Protein AF-A0A0L0SU89-F1 (afdb_monomer)

Structure (mmCIF, N/CA/C/O backbone):
data_AF-A0A0L0SU89-F1
#
_entry.id   AF-A0A0L0SU89-F1
#
loop_
_atom_site.group_PDB
_atom_site.id
_atom_site.type_symbol
_atom_site.label_atom_id
_atom_site.label_alt_id
_atom_site.label_comp_id
_atom_site.label_asym_id
_atom_site.label_entity_id
_atom_site.label_seq_id
_atom_site.pdbx_PDB_ins_code
_atom_site.Cartn_x
_atom_site.Cartn_y
_atom_site.Cartn_z
_atom_site.occupancy
_atom_site.B_iso_or_equiv
_atom_site.auth_seq_id
_atom_site.auth_comp_id
_atom_site.auth_asym_id
_atom_site.auth_atom_id
_atom_site.pdbx_PDB_model_num
ATOM 1 N N . MET A 1 1 ? -42.663 -11.388 -3.352 1.00 39.62 1 MET A N 1
ATOM 2 C CA . MET A 1 1 ? -41.604 -12.240 -2.774 1.00 39.62 1 MET A CA 1
ATOM 3 C C . MET A 1 1 ? -40.279 -11.611 -3.169 1.00 39.62 1 MET A C 1
ATOM 5 O O . MET A 1 1 ? -39.949 -11.648 -4.346 1.00 39.62 1 MET A O 1
ATOM 9 N N . GLN A 1 2 ? -39.608 -10.910 -2.251 1.00 37.75 2 GLN A N 1
ATOM 10 C CA . GLN A 1 2 ? -38.258 -10.396 -2.503 1.00 37.75 2 GLN A CA 1
ATOM 11 C C . GLN A 1 2 ? -37.303 -11.587 -2.548 1.00 37.75 2 GLN A C 1
ATOM 13 O O . GLN A 1 2 ? -37.318 -12.420 -1.643 1.00 37.75 2 GLN A O 1
ATOM 18 N N . ALA A 1 3 ? -36.521 -11.687 -3.621 1.00 39.84 3 ALA A N 1
ATOM 19 C CA . ALA A 1 3 ? -35.413 -12.618 -3.678 1.00 39.84 3 ALA A CA 1
ATOM 20 C C . ALA A 1 3 ? -34.389 -12.184 -2.622 1.00 39.84 3 ALA A C 1
ATOM 22 O O . ALA A 1 3 ? -33.835 -11.089 -2.698 1.00 39.84 3 ALA A O 1
ATOM 23 N N . LEU A 1 4 ? -34.183 -13.032 -1.617 1.00 43.59 4 LEU A N 1
ATOM 24 C CA . LEU A 1 4 ? -33.020 -12.965 -0.747 1.00 43.59 4 LEU A CA 1
ATOM 25 C C . LEU A 1 4 ? -31.806 -13.246 -1.636 1.00 43.59 4 LEU A C 1
ATOM 27 O O . LEU A 1 4 ? -31.532 -14.398 -1.970 1.00 43.59 4 LEU A O 1
ATOM 31 N N . HIS A 1 5 ? -31.118 -12.194 -2.073 1.00 39.50 5 HIS A N 1
ATOM 32 C CA . HIS A 1 5 ? -29.746 -12.350 -2.530 1.00 39.50 5 HIS A CA 1
ATOM 33 C C . HIS A 1 5 ? -28.949 -12.876 -1.331 1.00 39.50 5 HIS A C 1
ATOM 35 O O . HIS A 1 5 ? -29.036 -12.265 -0.262 1.00 39.50 5 HIS A O 1
ATOM 41 N N . PRO A 1 6 ? -28.230 -14.006 -1.443 1.00 39.66 6 PRO A N 1
ATOM 42 C CA . PRO A 1 6 ? -27.310 -14.395 -0.391 1.00 39.66 6 PRO A CA 1
ATOM 43 C C . PRO A 1 6 ? -26.283 -13.271 -0.275 1.00 39.66 6 PRO A C 1
ATOM 45 O O . PRO A 1 6 ? -25.557 -12.994 -1.227 1.00 39.66 6 PRO A O 1
ATOM 48 N N . SER A 1 7 ? -26.281 -12.572 0.859 1.00 51.31 7 SER A N 1
ATOM 49 C CA . SER A 1 7 ? -25.215 -11.646 1.213 1.00 51.31 7 SER A CA 1
ATOM 50 C C . SER A 1 7 ? -23.925 -12.455 1.153 1.00 51.31 7 SER A C 1
ATOM 52 O O . SER A 1 7 ? -23.760 -13.378 1.953 1.00 51.31 7 SER A O 1
ATOM 54 N N . THR A 1 8 ? -23.051 -12.182 0.185 1.00 51.47 8 THR A N 1
ATOM 55 C CA . THR A 1 8 ? -21.705 -12.757 0.175 1.00 51.47 8 THR A CA 1
ATOM 56 C C . THR A 1 8 ? -21.124 -12.556 1.577 1.00 51.47 8 THR A C 1
ATOM 58 O O . THR A 1 8 ? -21.209 -11.429 2.082 1.00 51.47 8 THR A O 1
ATOM 61 N N . PRO A 1 9 ? -20.628 -13.603 2.263 1.00 54.19 9 PRO A N 1
ATOM 62 C CA . PRO A 1 9 ? -20.018 -13.415 3.569 1.00 54.19 9 PRO A CA 1
ATOM 63 C C . PRO A 1 9 ? -18.867 -12.427 3.392 1.00 54.19 9 PRO A C 1
ATOM 65 O O . PRO A 1 9 ? -17.910 -12.693 2.669 1.00 54.19 9 PRO A O 1
ATOM 68 N N . SER A 1 10 ? -19.017 -11.241 3.975 1.00 75.50 10 SER A N 1
ATOM 69 C CA . SER A 1 10 ? -18.009 -10.197 3.862 1.00 75.50 10 SER A CA 1
ATOM 70 C C . SER A 1 10 ? -16.799 -10.621 4.680 1.00 75.50 10 SER A C 1
ATOM 72 O O . SER A 1 10 ? -16.936 -10.892 5.871 1.00 75.50 10 SER A O 1
ATOM 74 N N . ARG A 1 11 ? -15.631 -10.701 4.037 1.00 92.06 11 ARG A N 1
ATOM 75 C CA . ARG A 1 11 ? -14.371 -11.047 4.701 1.00 92.06 11 ARG A CA 1
ATOM 76 C C . ARG A 1 11 ? -14.033 -10.006 5.782 1.00 92.06 11 ARG A C 1
ATOM 78 O O . ARG A 1 11 ? -14.327 -8.821 5.585 1.00 92.06 11 ARG A O 1
ATOM 85 N N . PRO A 1 12 ? -13.453 -10.425 6.918 1.00 96.69 12 PRO A N 1
ATOM 86 C CA . PRO A 1 12 ? -12.969 -9.503 7.936 1.00 96.69 12 PRO A CA 1
ATOM 87 C C . PRO A 1 12 ? -11.778 -8.681 7.419 1.00 96.69 12 PRO A C 1
ATOM 89 O O . PRO A 1 12 ? -11.075 -9.093 6.495 1.00 96.69 12 PRO A O 1
ATOM 92 N N . LEU A 1 13 ? -11.577 -7.495 8.002 1.00 97.44 13 LEU A N 1
ATOM 93 C CA . LEU A 1 13 ? -10.556 -6.526 7.586 1.00 97.44 13 LEU A CA 1
ATOM 94 C C . LEU A 1 13 ? -9.155 -7.139 7.446 1.00 97.44 13 LEU A C 1
ATOM 96 O O . LEU A 1 13 ? -8.477 -6.901 6.455 1.00 97.44 13 LEU A O 1
ATOM 100 N N . ASP A 1 14 ? -8.728 -7.937 8.416 1.00 97.69 14 ASP A N 1
ATOM 101 C CA . ASP A 1 14 ? -7.401 -8.548 8.434 1.00 97.69 14 ASP A CA 1
ATOM 102 C C . ASP A 1 14 ? -7.182 -9.542 7.292 1.00 97.69 14 ASP A C 1
ATOM 104 O O . ASP A 1 14 ? -6.085 -9.592 6.743 1.00 97.69 14 ASP A O 1
ATOM 108 N N . ASP A 1 15 ? -8.205 -10.293 6.883 1.00 97.56 15 ASP A N 1
ATOM 109 C CA . ASP A 1 15 ? -8.106 -11.159 5.704 1.00 97.56 15 ASP A CA 1
ATOM 110 C C . ASP A 1 15 ? -7.917 -10.339 4.422 1.00 97.56 15 ASP A C 1
ATOM 112 O O . ASP A 1 15 ? -7.127 -10.722 3.557 1.00 97.56 15 ASP A O 1
ATOM 116 N N . LEU A 1 16 ? -8.623 -9.211 4.302 1.00 97.62 16 LEU A N 1
ATOM 117 C CA . LEU A 1 16 ? -8.556 -8.319 3.141 1.00 97.62 16 LEU A CA 1
ATOM 118 C C . LEU A 1 16 ? -7.205 -7.601 3.041 1.00 97.62 16 LEU A C 1
ATOM 120 O O . LEU A 1 16 ? -6.595 -7.613 1.974 1.00 97.62 16 LEU A O 1
ATOM 124 N N . VAL A 1 17 ? -6.708 -7.056 4.152 1.00 98.19 17 VAL A N 1
ATOM 125 C CA . VAL A 1 17 ? -5.375 -6.432 4.249 1.00 98.19 17 VAL A CA 1
ATOM 126 C C . VAL A 1 17 ? -4.289 -7.442 3.857 1.00 98.19 17 VAL A C 1
ATOM 128 O O . VAL A 1 17 ? -3.495 -7.199 2.951 1.00 98.19 17 VAL A O 1
ATOM 131 N N . LYS A 1 18 ? -4.351 -8.663 4.405 1.00 98.25 18 LYS A N 1
ATOM 132 C CA . LYS A 1 18 ? -3.440 -9.765 4.046 1.00 98.25 18 LYS A CA 1
ATOM 133 C C . LYS A 1 18 ? -3.519 -10.168 2.571 1.00 98.25 18 LYS A C 1
ATOM 135 O O . LYS A 1 18 ? -2.532 -10.634 1.999 1.00 98.25 18 LYS A O 1
ATOM 140 N N . LEU A 1 19 ? -4.696 -10.085 1.947 1.00 97.88 19 LEU A N 1
ATOM 141 C CA . LEU A 1 19 ? -4.856 -10.360 0.515 1.00 97.88 19 LEU A CA 1
ATOM 142 C C . LEU A 1 19 ? -4.171 -9.293 -0.338 1.00 97.88 19 LEU A C 1
ATOM 144 O O . LEU A 1 19 ? -3.520 -9.654 -1.318 1.00 97.88 19 LEU A O 1
ATOM 148 N N . ASP A 1 20 ? -4.273 -8.023 0.044 1.00 98.31 20 ASP A N 1
ATOM 149 C CA . ASP A 1 20 ? -3.553 -6.933 -0.616 1.00 98.31 20 ASP A CA 1
ATOM 150 C C . ASP A 1 20 ? -2.038 -7.113 -0.502 1.00 98.31 20 ASP A C 1
ATOM 152 O O . ASP A 1 20 ? -1.355 -7.125 -1.524 1.00 98.31 20 ASP A O 1
ATOM 156 N N . HIS A 1 21 ? -1.515 -7.404 0.691 1.00 98.50 21 HIS A N 1
ATOM 157 C CA . HIS A 1 21 ? -0.082 -7.659 0.884 1.00 98.50 21 HIS A CA 1
ATOM 158 C C . HIS A 1 21 ? 0.438 -8.819 0.028 1.00 98.50 21 HIS A C 1
ATOM 160 O O . HIS A 1 21 ? 1.525 -8.755 -0.559 1.00 98.50 21 HIS A O 1
ATOM 166 N N . ARG A 1 22 ? -0.351 -9.894 -0.103 1.00 98.56 22 ARG A N 1
ATOM 167 C CA . ARG A 1 22 ? -0.029 -10.990 -1.029 1.00 98.56 22 ARG A CA 1
ATOM 168 C C . ARG A 1 22 ? -0.050 -10.533 -2.484 1.00 98.56 22 ARG A C 1
ATOM 170 O O . ARG A 1 22 ? 0.818 -10.954 -3.244 1.00 98.56 22 ARG A O 1
ATOM 177 N N . SER A 1 23 ? -1.010 -9.694 -2.866 1.00 98.50 23 SER A N 1
ATOM 178 C CA . SER A 1 23 ? -1.111 -9.140 -4.217 1.00 98.50 23 SER A CA 1
ATOM 179 C C . SER A 1 23 ? 0.101 -8.280 -4.574 1.00 98.50 23 SER A C 1
ATOM 181 O O . SER A 1 23 ? 0.686 -8.466 -5.640 1.00 98.50 23 SER A O 1
ATOM 183 N N . PHE A 1 24 ? 0.574 -7.432 -3.655 1.00 98.56 24 PHE A N 1
ATOM 184 C CA . PHE A 1 24 ? 1.755 -6.595 -3.890 1.00 98.56 24 PHE A CA 1
ATOM 185 C C . PHE A 1 24 ? 2.992 -7.437 -4.186 1.00 98.56 24 PHE A C 1
ATOM 187 O O . PHE A 1 24 ? 3.708 -7.194 -5.158 1.00 98.56 24 PHE A O 1
ATOM 194 N N . ASN A 1 25 ? 3.213 -8.474 -3.377 1.00 98.62 25 ASN A N 1
ATOM 195 C CA . ASN A 1 25 ? 4.328 -9.398 -3.556 1.00 98.62 25 ASN A CA 1
ATOM 196 C C . ASN A 1 25 ? 4.212 -10.203 -4.861 1.00 98.62 25 ASN A C 1
ATOM 198 O O . ASN A 1 25 ? 5.213 -10.437 -5.540 1.00 98.62 25 ASN A O 1
ATOM 202 N N . GLU A 1 26 ? 2.997 -10.592 -5.248 1.00 98.50 26 GLU A N 1
ATOM 203 C CA . GLU A 1 26 ? 2.720 -11.283 -6.511 1.00 98.50 26 GLU A CA 1
ATOM 204 C C . GLU A 1 26 ? 3.028 -10.397 -7.728 1.00 98.50 26 GLU A C 1
ATOM 206 O O . GLU A 1 26 ? 3.741 -10.817 -8.647 1.00 98.50 26 GLU A O 1
ATOM 211 N N . LEU A 1 27 ? 2.555 -9.150 -7.707 1.00 98.69 27 LEU A N 1
ATOM 212 C CA . LEU A 1 27 ? 2.802 -8.158 -8.748 1.00 98.69 27 LEU A CA 1
ATOM 213 C C . LEU A 1 27 ? 4.288 -7.800 -8.831 1.00 98.69 27 LEU A C 1
ATOM 215 O O . LEU A 1 27 ? 4.846 -7.777 -9.927 1.00 98.69 27 LEU A O 1
ATOM 219 N N . HIS A 1 28 ? 4.967 -7.593 -7.700 1.00 98.62 28 HIS A N 1
ATOM 220 C CA . HIS A 1 28 ? 6.408 -7.320 -7.686 1.00 98.62 28 HIS A CA 1
ATOM 221 C C . HIS A 1 28 ? 7.215 -8.495 -8.248 1.00 98.62 28 HIS A C 1
ATOM 223 O O . HIS A 1 28 ? 8.065 -8.297 -9.117 1.00 98.62 28 HIS A O 1
ATOM 229 N N . ALA A 1 29 ? 6.897 -9.735 -7.867 1.00 98.62 29 ALA A N 1
ATOM 230 C CA . ALA A 1 29 ? 7.545 -10.915 -8.437 1.00 98.62 29 ALA A CA 1
ATOM 231 C C . ALA A 1 29 ? 7.345 -11.003 -9.962 1.00 98.62 29 ALA A C 1
ATOM 233 O O . ALA A 1 29 ? 8.296 -11.261 -10.707 1.00 98.62 29 ALA A O 1
ATOM 234 N N . ARG A 1 30 ? 6.130 -10.724 -10.454 1.00 98.50 30 ARG A N 1
ATOM 235 C CA . ARG A 1 30 ? 5.838 -10.657 -11.896 1.00 98.50 30 ARG A CA 1
ATOM 236 C C . ARG A 1 30 ? 6.592 -9.543 -12.600 1.00 98.50 30 ARG A C 1
ATOM 238 O O . ARG A 1 30 ? 7.058 -9.756 -13.720 1.00 98.50 30 ARG A O 1
ATOM 245 N N . TYR A 1 31 ? 6.727 -8.382 -11.967 1.00 98.50 31 TYR A N 1
ATOM 246 C CA . TYR A 1 31 ? 7.500 -7.266 -12.497 1.00 98.50 31 TYR A CA 1
ATOM 247 C C . TYR A 1 31 ? 8.954 -7.685 -12.747 1.00 98.50 31 TYR A C 1
ATOM 249 O O . TYR A 1 31 ? 9.467 -7.502 -13.853 1.00 98.50 31 TYR A O 1
ATOM 257 N N . LYS A 1 32 ? 9.593 -8.334 -11.761 1.00 98.12 32 LYS A N 1
ATOM 258 C CA . LYS A 1 32 ? 10.973 -8.841 -11.878 1.00 98.12 32 LYS A CA 1
ATOM 259 C C . LYS A 1 32 ? 11.093 -9.963 -12.913 1.00 98.12 32 LYS A C 1
ATOM 261 O O . LYS A 1 32 ? 12.093 -10.038 -13.619 1.00 98.12 32 LYS A O 1
ATOM 266 N N . ALA A 1 33 ? 10.076 -10.813 -13.039 1.00 98.19 33 ALA A N 1
ATOM 267 C CA . ALA A 1 33 ? 10.048 -11.883 -14.037 1.00 98.19 33 ALA A CA 1
ATOM 268 C C . ALA A 1 33 ? 9.827 -11.384 -15.478 1.00 98.19 33 ALA A C 1
ATOM 270 O O . ALA A 1 33 ? 10.081 -12.129 -16.421 1.00 98.19 33 ALA A O 1
ATOM 271 N N . SER A 1 34 ? 9.367 -10.142 -15.654 1.00 97.81 34 SER A N 1
ATOM 272 C CA . SER A 1 34 ? 9.049 -9.558 -16.964 1.00 97.81 34 SER A CA 1
ATOM 273 C C . SER A 1 34 ? 10.178 -8.686 -17.531 1.00 97.81 34 SER A C 1
ATOM 275 O O . SER A 1 34 ? 9.960 -7.972 -18.505 1.00 97.81 34 SER A O 1
ATOM 277 N N . VAL A 1 35 ? 11.382 -8.716 -16.944 1.00 94.56 35 VAL A N 1
ATOM 278 C CA . VAL A 1 35 ? 12.544 -7.953 -17.440 1.00 94.56 35 VAL A CA 1
ATOM 279 C C . VAL A 1 35 ? 12.793 -8.256 -18.920 1.00 94.56 35 VAL A C 1
ATOM 281 O O . VAL A 1 35 ? 12.934 -9.410 -19.322 1.00 94.56 35 VAL A O 1
ATOM 284 N N . GLY A 1 36 ? 12.858 -7.198 -19.731 1.00 92.94 36 GLY A N 1
ATOM 285 C CA . GLY A 1 36 ? 12.976 -7.286 -21.190 1.00 92.94 36 GLY A CA 1
ATOM 286 C C . GLY A 1 36 ? 11.643 -7.179 -21.941 1.00 92.94 36 GLY A C 1
ATOM 287 O O . GLY A 1 36 ? 11.657 -6.921 -23.143 1.00 92.94 36 GLY A O 1
ATOM 288 N N . ASP A 1 37 ? 10.504 -7.287 -21.250 1.00 97.06 37 ASP A N 1
ATOM 289 C CA . ASP A 1 37 ? 9.176 -6.935 -21.761 1.00 97.06 37 ASP A CA 1
ATOM 290 C C . ASP A 1 37 ? 8.698 -5.624 -21.118 1.00 97.06 37 ASP A C 1
ATOM 292 O O . ASP A 1 37 ? 8.018 -5.594 -20.089 1.00 97.06 37 ASP A O 1
ATOM 296 N N . GLN A 1 38 ? 9.059 -4.510 -21.759 1.00 95.69 38 GLN A N 1
ATOM 297 C CA . GLN A 1 38 ? 8.757 -3.164 -21.272 1.00 95.69 38 GLN A CA 1
ATOM 298 C C . GLN A 1 38 ? 7.254 -2.922 -21.081 1.00 95.69 38 GLN A C 1
ATOM 300 O O . GLN A 1 38 ? 6.847 -2.209 -20.160 1.00 95.69 38 GLN A O 1
ATOM 305 N N . ARG A 1 39 ? 6.420 -3.486 -21.962 1.00 96.75 39 ARG A N 1
ATOM 306 C CA . ARG A 1 39 ? 4.968 -3.296 -21.916 1.00 96.75 39 ARG A CA 1
ATOM 307 C C . ARG A 1 39 ? 4.390 -4.022 -20.707 1.00 96.75 39 ARG A C 1
ATOM 309 O O . ARG A 1 39 ? 3.662 -3.405 -19.932 1.00 96.75 39 ARG A O 1
ATOM 316 N N . ALA A 1 40 ? 4.768 -5.286 -20.507 1.00 97.75 40 ALA A N 1
ATOM 317 C CA . ALA A 1 40 ? 4.345 -6.059 -19.344 1.00 97.75 40 ALA A CA 1
ATOM 318 C C . ALA A 1 40 ? 4.827 -5.425 -18.031 1.00 97.75 40 ALA A C 1
ATOM 320 O O . ALA A 1 40 ? 4.016 -5.232 -17.126 1.00 97.75 40 ALA A O 1
ATOM 321 N N . GLN A 1 41 ? 6.104 -5.028 -17.939 1.00 97.31 41 GLN A N 1
ATOM 322 C CA . GLN A 1 41 ? 6.636 -4.351 -16.748 1.00 97.31 41 GLN A CA 1
ATOM 323 C C . GLN A 1 41 ? 5.871 -3.067 -16.429 1.00 97.31 41 GLN A C 1
ATOM 325 O O . GLN A 1 41 ? 5.536 -2.829 -15.272 1.00 97.31 41 GLN A O 1
ATOM 330 N N . THR A 1 42 ? 5.540 -2.271 -17.447 1.00 97.69 42 THR A N 1
ATOM 331 C CA . THR A 1 42 ? 4.774 -1.029 -17.278 1.00 97.69 42 THR A CA 1
ATOM 332 C C . THR A 1 42 ? 3.359 -1.304 -16.777 1.00 97.69 42 THR A C 1
ATOM 334 O O . THR A 1 42 ? 2.919 -0.666 -15.824 1.00 97.69 42 THR A O 1
ATOM 337 N N . ALA A 1 43 ? 2.662 -2.283 -17.357 1.00 98.25 43 ALA A N 1
ATOM 338 C CA . ALA A 1 43 ? 1.313 -2.639 -16.928 1.00 98.25 43 ALA A CA 1
ATOM 339 C C . ALA A 1 43 ? 1.275 -3.173 -15.485 1.00 98.25 43 ALA A C 1
ATOM 341 O O . ALA A 1 43 ? 0.380 -2.823 -14.716 1.00 98.25 43 ALA A O 1
ATOM 342 N N . ILE A 1 44 ? 2.260 -3.992 -15.101 1.00 98.62 44 ILE A N 1
ATOM 343 C CA . ILE A 1 44 ? 2.382 -4.533 -13.740 1.00 98.62 44 ILE A CA 1
ATOM 344 C C . ILE A 1 44 ? 2.723 -3.427 -12.742 1.00 98.62 44 ILE A C 1
ATOM 346 O O . ILE A 1 44 ? 2.133 -3.371 -11.669 1.00 98.62 44 ILE A O 1
ATOM 350 N N . ALA A 1 45 ? 3.644 -2.533 -13.098 1.00 98.12 45 ALA A N 1
ATOM 351 C CA . ALA A 1 45 ? 4.018 -1.409 -12.254 1.00 98.12 45 ALA A CA 1
ATOM 352 C C . ALA A 1 45 ? 2.843 -0.450 -12.008 1.00 98.12 45 ALA A C 1
ATOM 354 O O . ALA A 1 45 ? 2.623 -0.040 -10.872 1.00 98.12 45 ALA A O 1
ATOM 355 N N . ASN A 1 46 ? 2.062 -0.136 -13.048 1.00 97.62 46 ASN A N 1
ATOM 356 C CA . ASN A 1 46 ? 0.843 0.663 -12.915 1.00 97.62 46 ASN A CA 1
ATOM 357 C C . ASN A 1 46 ? -0.168 0.005 -11.968 1.00 97.62 46 ASN A C 1
ATOM 359 O O . ASN A 1 46 ? -0.745 0.691 -11.129 1.00 97.62 46 ASN A O 1
ATOM 363 N N . GLU A 1 47 ? -0.362 -1.313 -12.088 1.00 98.06 47 GLU A N 1
ATOM 364 C CA . GLU A 1 47 ? -1.252 -2.055 -11.193 1.00 98.06 47 GLU A CA 1
ATOM 365 C C . GLU A 1 47 ? -0.765 -1.998 -9.749 1.00 98.06 47 GLU A C 1
ATOM 367 O O . GLU A 1 47 ? -1.523 -1.622 -8.865 1.00 98.06 47 GLU A O 1
ATOM 372 N N . LEU A 1 48 ? 0.514 -2.292 -9.518 1.00 98.31 48 LEU A N 1
ATOM 373 C CA . LEU A 1 48 ? 1.105 -2.290 -8.185 1.00 98.31 48 LEU A CA 1
ATOM 374 C C . LEU A 1 48 ? 0.982 -0.920 -7.504 1.00 98.31 48 LEU A C 1
ATOM 376 O O . LEU A 1 48 ? 0.548 -0.850 -6.358 1.00 98.31 48 LEU A O 1
ATOM 380 N N . ILE A 1 49 ? 1.297 0.170 -8.215 1.00 97.25 49 ILE A N 1
ATOM 381 C CA . ILE A 1 49 ? 1.143 1.541 -7.697 1.00 97.25 49 ILE A CA 1
ATOM 382 C C . ILE A 1 49 ? -0.314 1.811 -7.312 1.00 97.25 49 ILE A C 1
ATOM 384 O O . ILE A 1 49 ? -0.568 2.345 -6.231 1.00 97.25 49 ILE A O 1
ATOM 388 N N . ARG A 1 50 ? -1.264 1.426 -8.174 1.00 96.06 50 ARG A N 1
ATOM 389 C CA . ARG A 1 50 ? -2.693 1.606 -7.918 1.00 96.06 50 ARG A CA 1
ATOM 390 C C . ARG A 1 50 ? -3.147 0.835 -6.690 1.00 96.06 50 ARG A C 1
ATOM 392 O O . ARG A 1 50 ? -3.827 1.408 -5.842 1.00 96.06 50 ARG A O 1
ATOM 399 N N . GLU A 1 51 ? -2.783 -0.440 -6.589 1.00 97.50 51 GLU A N 1
ATOM 400 C CA . GLU A 1 51 ? -3.209 -1.261 -5.462 1.00 97.50 51 GLU A CA 1
ATOM 401 C C . GLU A 1 51 ? -2.642 -0.738 -4.139 1.00 97.50 51 GLU A C 1
ATOM 403 O O . GLU A 1 51 ? -3.398 -0.639 -3.175 1.00 97.50 51 GLU A O 1
ATOM 408 N N . ILE A 1 52 ? -1.366 -0.329 -4.103 1.00 97.69 52 ILE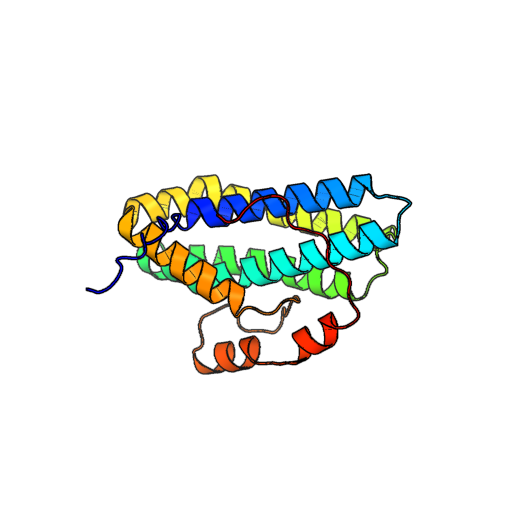 A N 1
ATOM 409 C CA . ILE A 1 52 ? -0.761 0.257 -2.898 1.00 97.69 52 ILE A CA 1
ATOM 410 C C . ILE A 1 52 ? -1.454 1.575 -2.535 1.00 97.69 52 ILE A C 1
ATOM 412 O O . ILE A 1 52 ? -1.827 1.769 -1.382 1.00 97.69 52 ILE A O 1
ATOM 416 N N . ALA A 1 53 ? -1.680 2.471 -3.502 1.00 94.88 53 ALA A N 1
ATOM 417 C CA . ALA A 1 53 ? -2.331 3.757 -3.243 1.00 94.88 53 ALA A CA 1
ATOM 418 C C . ALA A 1 53 ? -3.742 3.582 -2.653 1.00 94.88 53 ALA A C 1
ATOM 420 O O . ALA A 1 53 ? -4.091 4.227 -1.660 1.00 94.88 53 ALA A O 1
ATOM 421 N N . GLN A 1 54 ? -4.538 2.678 -3.230 1.00 94.56 54 GLN A N 1
ATOM 422 C CA . GLN A 1 54 ? -5.895 2.409 -2.761 1.00 94.56 54 GLN A CA 1
ATOM 423 C C . GLN A 1 54 ? -5.909 1.728 -1.395 1.00 94.56 54 GLN A C 1
ATOM 425 O O . GLN A 1 54 ? -6.718 2.094 -0.543 1.00 94.56 54 GLN A O 1
ATOM 430 N N . HIS A 1 55 ? -5.021 0.758 -1.186 1.00 97.12 55 HIS A N 1
ATOM 431 C CA . HIS A 1 55 ? -4.852 0.069 0.086 1.00 97.12 55 HIS A CA 1
ATOM 432 C C . HIS A 1 55 ? -4.473 1.040 1.205 1.00 97.12 55 HIS A C 1
ATOM 434 O O . HIS A 1 55 ? -5.213 1.142 2.182 1.00 97.12 55 HIS A O 1
ATOM 440 N N . SER A 1 56 ? -3.419 1.842 1.015 1.00 95.44 56 SER A N 1
ATOM 441 C CA . SER A 1 56 ? -2.953 2.776 2.040 1.00 95.44 56 SER A CA 1
ATOM 442 C C . SER A 1 56 ? -4.024 3.794 2.436 1.00 95.44 56 SER A C 1
ATOM 444 O O . SER A 1 56 ? -4.212 4.075 3.619 1.00 95.44 56 SER A O 1
ATOM 446 N N . ALA A 1 57 ? -4.777 4.317 1.462 1.00 92.62 57 ALA A N 1
ATOM 447 C CA . ALA A 1 57 ? -5.912 5.197 1.738 1.00 92.62 57 ALA A CA 1
ATOM 448 C C . ALA A 1 57 ? -7.051 4.463 2.471 1.00 92.62 57 ALA A C 1
ATOM 450 O O . ALA A 1 57 ? -7.668 5.015 3.383 1.00 92.62 57 ALA A O 1
ATOM 451 N N . GLY A 1 58 ? -7.327 3.214 2.089 1.00 94.38 58 GLY A N 1
ATOM 452 C CA . GLY A 1 58 ? -8.316 2.367 2.746 1.00 94.38 58 GLY A CA 1
ATOM 453 C C . GLY A 1 58 ? -8.012 2.172 4.230 1.00 94.38 58 GLY A C 1
ATOM 454 O O . GLY A 1 58 ? -8.905 2.349 5.062 1.00 94.38 58 GLY A O 1
ATOM 455 N N . GLU A 1 59 ? -6.767 1.858 4.577 1.00 97.25 59 GLU A N 1
ATOM 456 C CA . GLU A 1 59 ? -6.346 1.645 5.965 1.00 97.25 59 GLU A CA 1
ATOM 457 C C . GLU A 1 59 ? -6.397 2.932 6.784 1.00 97.25 59 GLU A C 1
ATOM 459 O O . GLU A 1 59 ? -6.984 2.953 7.865 1.00 97.25 59 GLU A O 1
ATOM 464 N N . GLU A 1 60 ? -5.892 4.041 6.243 1.00 95.00 60 GLU A N 1
ATOM 465 C CA . GLU A 1 60 ? -5.913 5.346 6.913 1.00 95.00 60 GLU A CA 1
ATOM 466 C C . GLU A 1 60 ? -7.326 5.815 7.263 1.00 95.00 60 GLU A C 1
ATOM 468 O O . GLU A 1 60 ? -7.564 6.364 8.346 1.00 95.00 60 GLU A O 1
ATOM 473 N N . MET A 1 61 ? -8.273 5.573 6.354 1.00 92.12 61 MET A N 1
ATOM 474 C CA . MET A 1 61 ? -9.674 5.943 6.524 1.00 92.12 61 MET A CA 1
ATOM 475 C C . MET A 1 61 ? -10.448 5.006 7.452 1.00 92.12 61 MET A C 1
ATOM 477 O O . MET A 1 61 ? -11.491 5.411 7.967 1.00 92.12 61 MET A O 1
ATOM 481 N N . THR A 1 62 ? -9.989 3.765 7.634 1.00 95.00 62 THR A N 1
ATOM 482 C CA . THR A 1 62 ? -10.754 2.721 8.331 1.00 95.00 62 THR A CA 1
ATOM 483 C C . THR A 1 62 ? -9.930 2.053 9.424 1.00 95.00 62 THR A C 1
ATOM 485 O O . THR A 1 62 ? -10.119 2.365 10.598 1.00 95.00 62 THR A O 1
ATOM 488 N N . PHE A 1 63 ? -8.989 1.184 9.061 1.00 97.56 63 PHE A N 1
ATOM 489 C CA . PHE A 1 63 ? -8.147 0.431 9.983 1.00 97.56 63 PHE A CA 1
ATOM 490 C C . PHE A 1 63 ? -7.469 1.327 11.031 1.00 97.56 63 PHE A C 1
ATOM 492 O O . PHE A 1 63 ? -7.673 1.134 12.228 1.00 97.56 63 PHE A O 1
ATOM 499 N N . TYR A 1 64 ? -6.741 2.364 10.620 1.00 97.44 64 TYR A N 1
ATOM 500 C CA . TYR A 1 64 ? -6.006 3.224 11.555 1.00 97.44 64 TYR A CA 1
ATOM 501 C C . TYR A 1 64 ? -6.922 4.124 12.377 1.00 97.44 64 TYR A C 1
ATOM 503 O O . TYR A 1 64 ? -6.570 4.515 13.490 1.00 97.44 64 TYR A O 1
ATOM 511 N N . ALA A 1 65 ? -8.112 4.446 11.865 1.00 95.75 65 ALA A N 1
ATOM 512 C CA . ALA A 1 65 ? -9.138 5.103 12.666 1.00 95.75 65 ALA A CA 1
ATOM 513 C C . ALA A 1 65 ? -9.624 4.176 13.796 1.00 95.75 65 ALA A C 1
ATOM 515 O O . ALA A 1 65 ? -9.727 4.620 14.938 1.00 95.75 65 ALA A O 1
ATOM 516 N N . ALA A 1 66 ? -9.823 2.884 13.513 1.00 97.31 66 ALA A N 1
ATOM 517 C CA . ALA A 1 66 ? -10.192 1.890 14.520 1.00 97.31 66 ALA A CA 1
ATOM 518 C C . ALA A 1 66 ? -9.062 1.625 15.532 1.00 97.31 66 ALA A C 1
ATOM 520 O O . ALA A 1 66 ? -9.327 1.549 16.730 1.00 97.31 66 ALA A O 1
ATOM 521 N N . VAL A 1 67 ? -7.801 1.559 15.088 1.00 98.25 67 VAL A N 1
ATOM 522 C CA . VAL A 1 67 ? -6.629 1.463 15.985 1.00 98.25 67 VAL A CA 1
ATOM 523 C C . VAL A 1 67 ? -6.549 2.679 16.908 1.00 98.25 67 VAL A C 1
ATOM 525 O O . VAL A 1 67 ? -6.300 2.536 18.102 1.00 98.25 67 VAL A O 1
ATOM 528 N N . GLN A 1 68 ? -6.800 3.880 16.386 1.00 97.06 68 GLN A N 1
ATOM 529 C CA . GLN A 1 68 ? -6.820 5.100 17.191 1.00 97.06 68 GLN A CA 1
ATOM 530 C C . GLN A 1 68 ? -7.939 5.092 18.245 1.00 97.06 68 GLN A C 1
ATOM 532 O O . GLN A 1 68 ? -7.736 5.605 19.344 1.00 97.06 68 GLN A O 1
ATOM 537 N N . GLU A 1 69 ? -9.108 4.542 17.910 1.00 96.75 69 GLU A N 1
ATOM 538 C CA . GLU A 1 69 ? -10.267 4.470 18.806 1.00 96.75 69 GLU A CA 1
ATOM 539 C C . GLU A 1 69 ? -10.114 3.402 19.896 1.00 96.75 69 GLU A C 1
ATOM 541 O O . GLU A 1 69 ? -10.446 3.656 21.055 1.00 96.75 69 GLU A O 1
ATOM 546 N N . HIS A 1 70 ? -9.626 2.216 19.532 1.00 96.94 70 HIS A N 1
ATOM 547 C CA . HIS A 1 70 ? -9.647 1.047 20.410 1.00 96.94 70 HIS A CA 1
ATOM 548 C C . HIS A 1 70 ? -8.295 0.755 21.077 1.00 96.94 70 HIS A C 1
ATOM 550 O O . HIS A 1 70 ? -8.273 0.284 22.214 1.00 96.94 70 HIS A O 1
ATOM 556 N N . GLU A 1 71 ? -7.175 1.111 20.440 1.00 94.75 71 GLU A N 1
ATOM 557 C CA . GLU A 1 71 ? -5.832 0.870 20.976 1.00 94.75 71 GLU A CA 1
ATOM 558 C C . GLU A 1 71 ? -5.138 2.148 21.448 1.00 94.75 71 GLU A C 1
ATOM 560 O O . GLU A 1 71 ? -5.033 2.396 22.651 1.00 94.75 71 GLU A O 1
ATOM 565 N N . SER A 1 72 ? -4.612 2.955 20.521 1.00 96.88 72 SER A N 1
ATOM 566 C CA . SER A 1 72 ? -3.959 4.221 20.856 1.00 96.88 72 SER A CA 1
ATOM 567 C C . SER A 1 72 ? -3.746 5.127 19.644 1.00 96.88 72 SER A C 1
ATOM 569 O O . SER A 1 72 ? -3.420 4.680 18.543 1.00 96.88 72 SER A O 1
ATOM 571 N N . THR A 1 73 ? -3.809 6.440 19.878 1.00 96.94 73 THR A N 1
ATOM 572 C CA . THR A 1 73 ? -3.425 7.455 18.885 1.00 96.94 73 THR A CA 1
ATOM 573 C C . THR A 1 73 ? -1.962 7.340 18.466 1.00 96.94 73 THR A C 1
ATOM 575 O O . THR A 1 73 ? -1.650 7.554 17.302 1.00 96.94 73 THR A O 1
ATOM 578 N N . GLN A 1 74 ? -1.065 6.989 19.393 1.00 98.00 74 GLN A N 1
ATOM 579 C CA . GLN A 1 74 ? 0.364 6.894 19.097 1.00 98.00 74 GLN A CA 1
ATOM 580 C C . GLN A 1 74 ? 0.664 5.779 18.089 1.00 98.00 74 GLN A C 1
ATOM 582 O O . GLN A 1 74 ? 1.448 5.999 17.171 1.00 98.00 74 GLN A O 1
ATOM 587 N N . LEU A 1 75 ? 0.029 4.611 18.238 1.00 97.56 75 LEU A N 1
ATOM 588 C CA . LEU A 1 75 ? 0.180 3.511 17.286 1.00 97.56 75 LEU A CA 1
ATOM 589 C C . LEU A 1 75 ? -0.406 3.879 15.919 1.00 97.56 75 LEU A C 1
ATOM 591 O O . LEU A 1 75 ? 0.247 3.683 14.901 1.00 97.56 75 LEU A O 1
ATOM 595 N N . ALA A 1 76 ? -1.594 4.485 15.886 1.00 97.38 76 ALA A N 1
ATOM 596 C CA . ALA A 1 76 ? -2.191 4.931 14.629 1.00 97.38 76 ALA A CA 1
ATOM 597 C C . ALA A 1 76 ? -1.329 5.982 13.901 1.00 97.38 76 ALA A C 1
ATOM 599 O O . ALA A 1 76 ? -1.211 5.943 12.680 1.00 97.38 76 ALA A O 1
ATOM 600 N N . ASP A 1 77 ? -0.710 6.916 14.629 1.00 96.81 77 ASP A N 1
ATOM 601 C CA . ASP A 1 77 ? 0.195 7.913 14.044 1.00 96.81 77 ASP A CA 1
ATOM 602 C C . ASP A 1 77 ? 1.523 7.295 13.566 1.00 96.81 77 ASP A C 1
ATOM 604 O O . ASP A 1 77 ? 2.063 7.737 12.553 1.00 96.81 77 ASP A O 1
ATOM 608 N N . HIS A 1 78 ? 2.024 6.250 14.236 1.00 96.81 78 HIS A N 1
ATOM 609 C CA . HIS A 1 78 ? 3.173 5.462 13.767 1.00 96.81 78 HIS A CA 1
ATOM 610 C C . HIS A 1 78 ? 2.885 4.786 12.419 1.00 96.81 78 HIS A C 1
ATOM 612 O O . HIS A 1 78 ? 3.645 4.976 11.470 1.00 96.81 78 HIS A O 1
ATOM 618 N N . LEU A 1 79 ? 1.748 4.093 12.300 1.00 96.88 79 LEU A N 1
ATOM 619 C CA . LEU A 1 79 ? 1.343 3.409 11.064 1.00 96.88 79 LEU A CA 1
ATOM 620 C C . LEU A 1 79 ? 1.157 4.392 9.891 1.00 96.88 79 LEU A C 1
ATOM 622 O O . LEU A 1 79 ? 1.634 4.152 8.783 1.00 96.88 79 LEU A O 1
ATOM 626 N N . ARG A 1 80 ? 0.558 5.565 10.144 1.00 95.88 80 ARG A N 1
ATOM 627 C CA . ARG A 1 80 ? 0.467 6.651 9.146 1.00 95.88 80 ARG A CA 1
ATOM 628 C C . ARG A 1 80 ? 1.836 7.180 8.717 1.00 95.88 80 ARG A C 1
ATOM 630 O O . ARG A 1 80 ? 2.046 7.469 7.541 1.00 95.88 80 ARG A O 1
ATOM 637 N N . GLY A 1 81 ? 2.776 7.290 9.655 1.00 95.00 81 GLY A N 1
ATOM 638 C CA . GLY A 1 81 ? 4.150 7.697 9.363 1.00 95.00 81 GLY A CA 1
ATOM 639 C C . GLY A 1 81 ? 4.854 6.744 8.393 1.00 95.00 81 GLY A C 1
ATOM 640 O O . GLY A 1 81 ? 5.510 7.206 7.458 1.00 95.00 81 GLY A O 1
ATOM 641 N N . ALA A 1 82 ? 4.668 5.432 8.563 1.00 93.31 82 ALA A N 1
ATOM 642 C CA . ALA A 1 82 ? 5.193 4.425 7.639 1.00 93.31 82 ALA A CA 1
ATOM 643 C C . ALA A 1 82 ? 4.588 4.570 6.227 1.00 93.31 82 ALA A C 1
ATOM 645 O O . ALA A 1 82 ? 5.321 4.605 5.233 1.00 93.31 82 ALA A O 1
ATOM 646 N N . HIS A 1 83 ? 3.269 4.778 6.127 1.00 94.62 83 HIS A N 1
ATOM 647 C CA . HIS A 1 83 ? 2.602 5.067 4.851 1.0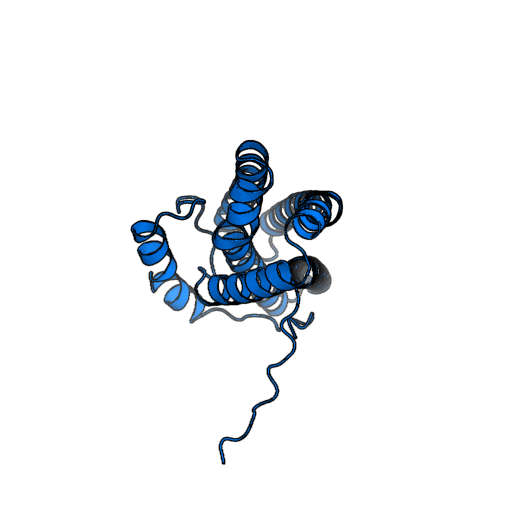0 94.62 83 HIS A CA 1
ATOM 648 C C . HIS A 1 83 ? 3.126 6.319 4.155 1.00 94.62 83 HIS A C 1
ATOM 650 O O . HIS A 1 83 ? 3.284 6.319 2.932 1.00 94.62 83 HIS A O 1
ATOM 656 N N . GLN A 1 84 ? 3.403 7.387 4.903 1.00 94.25 84 GLN A N 1
ATOM 657 C CA . GLN A 1 84 ? 3.899 8.632 4.324 1.00 94.25 84 GLN A CA 1
ATOM 658 C C . GLN A 1 84 ? 5.211 8.415 3.556 1.00 94.25 84 GLN A C 1
ATOM 660 O O . GLN A 1 84 ? 5.336 8.876 2.419 1.00 94.25 84 GLN A O 1
ATOM 665 N N . GLY A 1 85 ? 6.149 7.647 4.122 1.00 93.38 85 GLY A N 1
ATOM 666 C CA . GLY A 1 85 ? 7.403 7.302 3.446 1.00 93.38 85 GLY A CA 1
ATOM 667 C C . GLY A 1 85 ? 7.177 6.531 2.141 1.00 93.38 85 GLY A C 1
ATOM 668 O O . GLY A 1 85 ? 7.755 6.866 1.104 1.00 93.38 85 GLY A O 1
ATOM 669 N N . VAL A 1 86 ? 6.272 5.546 2.152 1.00 95.00 86 VAL A N 1
ATOM 670 C CA . VAL A 1 86 ? 5.901 4.782 0.949 1.00 95.00 86 VAL A CA 1
ATOM 671 C C . VAL A 1 86 ? 5.269 5.683 -0.116 1.00 95.00 86 VAL A C 1
ATOM 673 O O . VAL A 1 86 ? 5.658 5.616 -1.285 1.00 95.00 86 VAL A O 1
ATOM 676 N N . LYS A 1 87 ? 4.340 6.570 0.261 1.00 93.88 87 LYS A N 1
ATOM 677 C CA . LYS A 1 87 ? 3.686 7.512 -0.664 1.00 93.88 87 LYS A CA 1
ATOM 678 C C . LYS A 1 87 ? 4.689 8.445 -1.341 1.00 93.88 87 LYS A C 1
ATOM 680 O O . LYS A 1 87 ? 4.571 8.692 -2.540 1.00 93.88 87 LYS A O 1
ATOM 685 N N . GLU A 1 88 ? 5.678 8.952 -0.609 1.00 95.38 88 GLU A N 1
ATOM 686 C CA . GLU A 1 88 ? 6.725 9.826 -1.155 1.00 95.38 88 GLU A CA 1
ATOM 687 C C . GLU A 1 88 ? 7.627 9.097 -2.160 1.00 95.38 88 GLU A C 1
ATOM 689 O O . GLU A 1 88 ? 7.935 9.629 -3.236 1.00 95.38 88 GLU A O 1
ATOM 694 N N . MET A 1 89 ? 8.005 7.854 -1.851 1.00 96.25 89 MET A N 1
ATOM 695 C CA . MET A 1 89 ? 8.768 7.014 -2.773 1.00 96.25 89 MET A CA 1
ATOM 696 C C . MET A 1 89 ? 7.961 6.677 -4.028 1.00 96.25 89 MET A C 1
ATOM 698 O O . MET A 1 89 ? 8.478 6.836 -5.132 1.00 96.25 89 MET A O 1
ATOM 702 N N . LEU A 1 90 ? 6.690 6.287 -3.888 1.00 95.25 90 LEU A N 1
ATOM 703 C CA . LEU A 1 90 ? 5.804 6.015 -5.022 1.00 95.25 90 LEU A CA 1
ATOM 704 C C . LEU A 1 90 ? 5.596 7.258 -5.892 1.00 95.25 90 LEU A C 1
ATOM 706 O O . LEU A 1 90 ? 5.669 7.167 -7.115 1.00 95.25 90 LEU A O 1
ATOM 710 N N . TYR A 1 91 ? 5.395 8.429 -5.285 1.00 93.69 91 TYR A N 1
ATOM 711 C CA . TYR A 1 91 ? 5.273 9.691 -6.016 1.00 93.69 91 TYR A CA 1
ATOM 712 C C . TYR A 1 91 ? 6.540 9.999 -6.824 1.00 93.69 91 TYR A C 1
ATOM 714 O O . TYR A 1 91 ? 6.474 10.414 -7.981 1.00 93.69 91 TYR A O 1
ATOM 722 N N . THR A 1 92 ? 7.712 9.734 -6.243 1.00 94.44 92 THR A N 1
ATOM 723 C CA . THR A 1 92 ? 8.987 9.851 -6.959 1.00 94.44 92 THR A CA 1
ATOM 724 C C . THR A 1 92 ? 9.077 8.830 -8.094 1.00 94.44 92 THR A C 1
ATOM 726 O O . THR A 1 92 ? 9.482 9.192 -9.203 1.00 94.44 92 THR A O 1
ATOM 729 N N . LEU A 1 93 ? 8.671 7.584 -7.843 1.00 94.00 93 LEU A N 1
ATOM 730 C CA . LEU A 1 93 ? 8.688 6.470 -8.791 1.00 94.00 93 LEU A CA 1
ATOM 731 C C . LEU A 1 93 ? 7.847 6.766 -10.040 1.00 94.00 93 LEU A C 1
ATOM 733 O O . LEU A 1 93 ? 8.288 6.478 -11.149 1.00 94.00 93 LEU A O 1
ATOM 737 N N . GLU A 1 94 ? 6.696 7.430 -9.892 1.00 90.56 94 GLU A N 1
ATOM 738 C CA . GLU A 1 94 ? 5.822 7.805 -11.014 1.00 90.56 94 GLU A CA 1
ATOM 739 C C . GLU A 1 94 ? 6.482 8.717 -12.058 1.00 90.56 94 GLU A C 1
ATOM 741 O O . GLU A 1 94 ? 6.053 8.754 -13.212 1.00 90.56 94 GLU A O 1
ATOM 746 N N . SER A 1 95 ? 7.518 9.462 -11.665 1.00 90.06 95 SER A N 1
ATOM 747 C CA . SER A 1 95 ? 8.281 10.333 -12.567 1.00 90.06 95 SER A CA 1
ATOM 748 C C . SER A 1 95 ? 9.429 9.618 -13.290 1.00 90.06 95 SER A C 1
ATOM 750 O O . SER A 1 95 ? 10.122 10.228 -14.107 1.00 90.06 95 SER A O 1
ATOM 752 N N . ARG A 1 96 ? 9.664 8.336 -12.983 1.00 94.19 96 ARG A N 1
ATOM 753 C CA . ARG A 1 96 ? 10.789 7.548 -13.493 1.00 94.19 96 ARG A CA 1
ATOM 754 C C . ARG A 1 96 ? 10.353 6.623 -14.619 1.00 94.19 96 ARG A C 1
ATOM 756 O O . ARG A 1 96 ? 9.207 6.192 -14.709 1.00 94.19 96 ARG A O 1
ATOM 763 N N . GLN A 1 97 ? 11.301 6.293 -15.490 1.00 94.12 97 GLN A N 1
ATOM 764 C CA . GLN A 1 97 ? 11.063 5.337 -16.562 1.00 94.12 97 GLN A CA 1
ATOM 765 C C . GLN A 1 97 ? 11.034 3.917 -15.991 1.00 94.12 97 GLN A C 1
ATOM 767 O O . GLN A 1 97 ? 12.043 3.445 -15.464 1.00 94.12 97 GLN A O 1
ATOM 772 N N . VAL A 1 98 ? 9.901 3.231 -16.140 1.00 95.88 98 VAL A N 1
ATOM 773 C CA . VAL A 1 98 ? 9.759 1.811 -15.785 1.00 95.88 98 VAL A CA 1
ATOM 774 C C . VAL A 1 98 ? 10.863 0.979 -16.449 1.00 95.88 98 VAL A C 1
ATOM 776 O O . VAL A 1 98 ? 11.192 1.222 -17.610 1.00 95.88 98 VAL A O 1
ATOM 779 N N . GLY A 1 99 ? 11.441 0.014 -15.732 1.00 91.00 99 GLY A N 1
ATOM 780 C CA . GLY A 1 99 ? 12.517 -0.851 -16.236 1.00 91.00 99 GLY A CA 1
ATOM 781 C C . GLY A 1 99 ? 13.903 -0.196 -16.296 1.00 91.00 99 GLY A C 1
ATOM 782 O O . GLY A 1 99 ? 14.867 -0.832 -16.719 1.00 91.00 99 GLY A O 1
ATOM 783 N N . SER A 1 100 ? 14.038 1.070 -15.884 1.00 95.56 100 SER A N 1
ATOM 784 C CA . SER A 1 100 ? 15.355 1.670 -15.639 1.00 95.56 100 SER A CA 1
ATOM 785 C C . SER A 1 100 ? 15.940 1.183 -14.310 1.00 95.56 100 SER A C 1
ATOM 787 O O . SER A 1 100 ? 15.204 0.865 -13.379 1.00 95.56 100 SER A O 1
ATOM 789 N N . ALA A 1 101 ? 17.270 1.191 -14.179 1.00 95.62 101 ALA A N 1
ATOM 790 C CA . ALA A 1 101 ? 17.933 0.782 -12.937 1.00 95.62 101 ALA A CA 1
ATOM 791 C C . ALA A 1 101 ? 17.500 1.628 -11.722 1.00 95.62 101 ALA A C 1
ATOM 793 O O . ALA A 1 101 ? 17.353 1.098 -10.626 1.00 95.62 101 ALA A O 1
ATOM 794 N N . GLU A 1 102 ? 17.263 2.931 -11.914 1.00 95.75 102 GLU A N 1
ATOM 795 C CA . GLU A 1 102 ? 16.741 3.814 -10.861 1.00 95.75 102 GLU A CA 1
ATOM 796 C C . GLU A 1 102 ? 15.329 3.407 -10.425 1.00 95.75 102 GLU A C 1
ATOM 798 O O . GLU A 1 102 ? 15.040 3.376 -9.231 1.00 95.75 102 GLU A O 1
ATOM 803 N N . TYR A 1 103 ? 14.463 3.077 -11.388 1.00 97.25 103 TYR A N 1
ATOM 804 C CA . TYR A 1 103 ? 13.102 2.622 -11.116 1.00 97.25 103 TYR A CA 1
ATOM 805 C C . TYR A 1 103 ? 13.106 1.302 -10.349 1.00 97.25 103 TYR A C 1
ATOM 807 O O . TYR A 1 103 ? 12.417 1.176 -9.343 1.00 97.25 103 TYR A O 1
ATOM 815 N N . ASP A 1 104 ? 13.909 0.337 -10.796 1.00 97.12 104 ASP A N 1
ATOM 816 C CA . ASP A 1 104 ? 13.999 -0.981 -10.170 1.00 97.12 104 ASP A CA 1
ATOM 817 C C . ASP A 1 104 ? 14.501 -0.888 -8.726 1.00 97.12 104 ASP A C 1
ATOM 819 O O . ASP A 1 104 ? 13.932 -1.521 -7.839 1.00 97.12 104 ASP A O 1
ATOM 823 N N . LEU A 1 105 ? 15.525 -0.065 -8.475 1.00 97.25 105 LEU A N 1
ATOM 824 C CA . LEU A 1 105 ? 16.049 0.165 -7.127 1.00 97.25 105 LEU A CA 1
ATOM 825 C C . LEU A 1 105 ? 15.008 0.816 -6.213 1.00 97.25 105 LEU A C 1
ATOM 827 O O . LEU A 1 105 ? 14.838 0.380 -5.077 1.00 97.25 105 LEU A O 1
ATOM 831 N N . LEU A 1 106 ? 14.308 1.845 -6.698 1.00 97.69 106 LEU A N 1
ATOM 832 C CA . LEU A 1 106 ? 13.297 2.541 -5.906 1.00 97.69 106 LEU A CA 1
ATOM 833 C C . LEU A 1 106 ? 12.062 1.663 -5.658 1.00 97.69 106 LEU A C 1
ATOM 835 O O . LEU A 1 106 ? 11.515 1.679 -4.559 1.00 97.69 106 LEU A O 1
ATOM 839 N N . LEU A 1 107 ? 11.643 0.855 -6.636 1.00 98.19 107 LEU A N 1
ATOM 840 C CA . LEU A 1 107 ? 10.549 -0.097 -6.450 1.00 98.19 107 LEU A CA 1
ATOM 841 C C . LEU A 1 107 ? 10.918 -1.187 -5.432 1.00 98.19 107 LEU A C 1
ATOM 843 O O . LEU A 1 107 ? 10.098 -1.529 -4.584 1.00 98.19 107 LEU A O 1
ATOM 847 N N . ASP A 1 108 ? 12.147 -1.707 -5.470 1.00 98.38 108 ASP A N 1
ATOM 848 C CA . ASP A 1 108 ? 12.622 -2.680 -4.478 1.00 98.38 108 ASP A CA 1
ATOM 849 C C . ASP A 1 108 ? 12.664 -2.064 -3.057 1.00 98.38 108 ASP A C 1
ATOM 851 O O . ASP A 1 108 ? 12.341 -2.745 -2.080 1.00 98.38 108 ASP A O 1
ATOM 855 N N . GLN A 1 109 ? 12.988 -0.770 -2.927 1.00 98.06 109 GLN A N 1
ATOM 856 C CA . GLN A 1 109 ? 12.904 -0.036 -1.653 1.00 98.06 109 GLN A CA 1
ATOM 857 C C . GLN A 1 109 ? 11.458 0.105 -1.162 1.00 98.06 109 GLN A C 1
ATOM 859 O O . GLN A 1 109 ? 11.176 -0.246 -0.019 1.00 98.06 109 GLN A O 1
ATOM 864 N N . VAL A 1 110 ? 10.530 0.523 -2.033 1.00 98.06 110 VAL A N 1
ATOM 865 C CA . VAL A 1 110 ? 9.088 0.582 -1.723 1.00 98.06 110 VAL A CA 1
ATOM 866 C C . VAL A 1 110 ? 8.587 -0.759 -1.190 1.00 98.06 110 VAL A C 1
ATOM 868 O O . VAL A 1 110 ? 7.940 -0.806 -0.147 1.00 98.06 110 VAL A O 1
ATOM 871 N N . MET A 1 111 ? 8.923 -1.856 -1.870 1.00 98.44 111 MET A N 1
ATOM 872 C CA . MET A 1 111 ? 8.491 -3.195 -1.468 1.00 98.44 111 MET A CA 1
ATOM 873 C C . MET A 1 111 ? 9.137 -3.669 -0.164 1.00 98.44 111 MET A C 1
ATOM 875 O O . MET A 1 111 ? 8.535 -4.458 0.561 1.00 98.44 111 MET A O 1
ATOM 879 N N . THR A 1 112 ? 10.343 -3.202 0.160 1.00 98.31 112 THR A N 1
ATOM 880 C CA . THR A 1 112 ? 10.999 -3.510 1.440 1.00 98.31 112 THR A CA 1
ATOM 881 C C . THR A 1 112 ? 10.282 -2.828 2.605 1.00 98.31 112 THR A C 1
ATOM 883 O O . THR A 1 112 ? 9.982 -3.485 3.605 1.00 98.31 112 THR A O 1
ATOM 886 N N . GLU A 1 113 ? 9.961 -1.540 2.462 1.00 97.19 113 GLU A N 1
ATOM 887 C CA . GLU A 1 113 ? 9.219 -0.783 3.479 1.00 97.19 113 GLU A CA 1
ATOM 888 C C . GLU A 1 113 ? 7.800 -1.341 3.657 1.00 97.19 113 GLU A C 1
ATOM 890 O O . GLU A 1 113 ? 7.399 -1.649 4.778 1.00 97.19 113 GLU A O 1
ATOM 895 N N . LEU A 1 114 ? 7.079 -1.595 2.557 1.00 96.81 114 LEU A N 1
ATOM 896 C CA . LEU A 1 114 ? 5.738 -2.192 2.599 1.00 96.81 114 LEU A CA 1
ATOM 897 C C . LEU A 1 114 ? 5.719 -3.559 3.277 1.00 96.81 114 LEU A C 1
ATOM 899 O O . LEU A 1 114 ? 4.842 -3.820 4.088 1.00 96.81 114 LEU A O 1
ATOM 903 N N . ASN A 1 115 ? 6.677 -4.437 2.974 1.00 98.06 115 ASN A N 1
ATOM 904 C CA . ASN A 1 115 ? 6.721 -5.754 3.607 1.00 98.06 115 ASN A CA 1
ATOM 905 C C . ASN A 1 115 ? 7.070 -5.672 5.098 1.00 98.06 115 ASN A C 1
ATOM 907 O O . ASN A 1 115 ? 6.586 -6.484 5.883 1.00 98.06 115 ASN A O 1
ATOM 911 N N . THR A 1 116 ? 7.894 -4.703 5.500 1.00 97.44 116 THR A N 1
ATOM 912 C CA . THR A 1 116 ? 8.198 -4.470 6.919 1.00 97.44 116 THR A CA 1
ATOM 913 C C . THR A 1 116 ? 6.952 -4.000 7.665 1.00 97.44 116 THR A C 1
ATOM 915 O O . THR A 1 116 ? 6.619 -4.562 8.707 1.00 97.44 116 THR A O 1
ATOM 918 N N . HIS A 1 117 ? 6.237 -3.034 7.087 1.00 95.81 117 HIS A N 1
ATOM 919 C CA . HIS A 1 117 ? 4.970 -2.513 7.598 1.00 95.81 117 HIS A CA 1
ATOM 920 C C . HIS A 1 117 ? 3.891 -3.604 7.686 1.00 95.81 117 HIS A C 1
ATOM 922 O O . HIS A 1 117 ? 3.361 -3.869 8.762 1.00 95.81 117 HIS A O 1
ATOM 928 N N . ALA A 1 118 ? 3.674 -4.346 6.598 1.00 98.00 118 ALA A N 1
ATOM 929 C CA . ALA A 1 118 ? 2.730 -5.460 6.535 1.00 98.00 118 ALA A CA 1
ATOM 930 C C . ALA A 1 118 ? 2.983 -6.513 7.627 1.00 98.00 118 ALA A C 1
ATOM 932 O O . ALA A 1 118 ? 2.051 -7.039 8.232 1.00 98.00 118 ALA A O 1
ATOM 933 N N . LEU A 1 119 ? 4.252 -6.826 7.918 1.00 98.25 119 LEU A N 1
ATOM 934 C CA . LEU A 1 119 ? 4.599 -7.771 8.980 1.00 98.25 119 LEU A CA 1
ATOM 935 C C . LEU A 1 119 ? 4.256 -7.247 10.380 1.00 98.25 119 LEU A C 1
ATOM 937 O O . LEU A 1 119 ? 3.886 -8.053 11.237 1.00 98.25 119 LEU A O 1
ATOM 941 N N . GLU A 1 120 ? 4.395 -5.945 10.636 1.00 98.19 120 GLU A N 1
ATOM 942 C CA . GLU A 1 120 ? 3.973 -5.328 11.898 1.00 98.19 120 GLU A CA 1
ATOM 943 C C . GLU A 1 120 ? 2.453 -5.440 12.060 1.00 98.19 120 GLU A C 1
ATOM 945 O O . GLU A 1 120 ? 1.960 -5.935 13.080 1.00 98.19 120 GLU A O 1
ATOM 950 N N . GLU A 1 121 ? 1.706 -5.079 11.022 1.00 98.38 121 GLU A N 1
ATOM 951 C CA . GLU A 1 121 ? 0.248 -5.122 11.041 1.00 98.38 121 GLU A CA 1
ATOM 952 C C . GLU A 1 121 ? -0.295 -6.537 11.205 1.00 98.38 121 GLU A C 1
ATOM 954 O O . GLU A 1 121 ? -1.107 -6.796 12.093 1.00 98.38 121 GLU A O 1
ATOM 959 N N . GLU A 1 122 ? 0.166 -7.476 10.379 1.00 98.56 122 GLU A N 1
ATOM 960 C CA . GLU A 1 122 ? -0.363 -8.838 10.342 1.00 98.56 122 GLU A CA 1
ATOM 961 C C . GLU A 1 122 ? -0.087 -9.628 11.619 1.00 98.56 122 GLU A C 1
ATOM 963 O O . GLU A 1 122 ? -0.912 -10.463 12.009 1.00 98.56 122 GLU A O 1
ATOM 968 N N . ASN A 1 123 ? 1.061 -9.383 12.259 1.00 98.38 123 ASN A N 1
ATOM 969 C CA . ASN A 1 123 ? 1.503 -10.152 13.420 1.00 98.38 123 ASN A CA 1
ATOM 970 C C . ASN A 1 123 ? 1.181 -9.483 14.756 1.00 98.38 123 ASN A C 1
ATOM 972 O O . ASN A 1 123 ? 1.150 -10.180 15.771 1.00 98.38 123 ASN A O 1
ATOM 976 N N . GLN A 1 124 ? 0.974 -8.164 14.781 1.00 97.88 124 GLN A N 1
ATOM 977 C CA . GLN A 1 124 ? 0.798 -7.419 16.030 1.00 97.88 124 GLN A CA 1
ATOM 978 C C . GLN A 1 124 ? -0.511 -6.637 16.050 1.00 97.88 124 GLN A C 1
ATOM 980 O O . GLN A 1 124 ? -1.353 -6.889 16.915 1.00 97.88 124 GLN A O 1
ATOM 985 N N . VAL A 1 125 ? -0.711 -5.730 15.094 1.00 98.50 125 VAL A N 1
ATOM 986 C CA . VAL A 1 125 ? -1.812 -4.756 15.158 1.00 98.50 125 VAL A CA 1
ATOM 987 C C . VAL A 1 125 ? -3.163 -5.407 14.854 1.00 98.50 125 VAL A C 1
ATOM 989 O O . VAL A 1 125 ? -4.085 -5.324 15.659 1.00 98.50 125 VAL A O 1
ATOM 992 N N . LEU A 1 126 ? -3.293 -6.123 13.734 1.00 98.56 126 LEU A N 1
ATOM 993 C CA . LEU A 1 126 ? -4.548 -6.766 13.332 1.00 98.56 126 LEU A CA 1
ATOM 994 C C . LEU A 1 126 ? -5.033 -7.821 14.346 1.00 98.56 126 LEU A C 1
ATOM 996 O O . LEU A 1 126 ? -6.225 -7.811 14.670 1.00 98.56 126 LEU A O 1
ATOM 1000 N N . PRO A 1 127 ? -4.174 -8.710 14.894 1.00 98.56 127 PRO A N 1
ATOM 1001 C CA . PRO A 1 127 ? -4.595 -9.635 15.945 1.00 98.56 127 PRO A CA 1
ATOM 1002 C C . PRO A 1 127 ? -5.075 -8.926 17.216 1.00 98.56 127 PRO A C 1
ATOM 1004 O O . PRO A 1 127 ? -6.070 -9.352 17.808 1.00 98.56 127 PRO A O 1
ATOM 1007 N N . THR A 1 128 ? -4.394 -7.850 17.624 1.00 98.38 128 THR A N 1
ATOM 1008 C CA . THR A 1 128 ? -4.757 -7.078 18.822 1.00 98.38 128 THR A CA 1
ATOM 1009 C C . THR A 1 128 ? -6.096 -6.377 18.620 1.00 98.38 128 THR A C 1
ATOM 1011 O O . THR A 1 128 ? -7.004 -6.559 19.437 1.00 98.38 128 THR A O 1
ATOM 1014 N N . LEU A 1 129 ? -6.288 -5.713 17.478 1.00 98.38 129 LEU A N 1
ATOM 1015 C CA . LEU A 1 129 ? -7.543 -5.050 17.145 1.00 98.38 129 LEU A CA 1
ATOM 1016 C C . LEU A 1 129 ? -8.700 -6.054 17.086 1.00 98.38 129 LEU A C 1
ATOM 1018 O O . LEU A 1 129 ? -9.736 -5.836 17.717 1.00 98.38 129 LEU A O 1
ATOM 1022 N N . ARG A 1 130 ? -8.518 -7.198 16.404 1.00 98.25 130 ARG A N 1
ATOM 1023 C CA . ARG A 1 130 ? -9.525 -8.275 16.340 1.00 98.25 130 ARG A CA 1
ATOM 1024 C C . ARG A 1 130 ? -9.913 -8.762 17.736 1.00 98.25 130 ARG A C 1
ATOM 1026 O O . ARG A 1 130 ? -11.099 -8.969 17.990 1.00 98.25 130 ARG A O 1
ATOM 1033 N N . ALA A 1 131 ? -8.946 -8.932 18.639 1.00 98.12 131 ALA A N 1
ATOM 1034 C CA . ALA A 1 131 ? -9.211 -9.355 20.013 1.00 98.12 131 ALA A CA 1
ATOM 1035 C C . ALA A 1 131 ? -10.037 -8.326 20.805 1.00 98.12 131 ALA A C 1
ATOM 1037 O O . ALA A 1 131 ? -10.805 -8.714 21.685 1.00 98.12 131 ALA A O 1
ATOM 1038 N N . GLN A 1 132 ? -9.914 -7.036 20.486 1.00 97.56 132 GLN A N 1
ATOM 1039 C CA . GLN A 1 132 ? -10.666 -5.969 21.144 1.00 97.56 132 GLN A CA 1
ATOM 1040 C C . GLN A 1 132 ? -12.079 -5.785 20.586 1.00 97.56 132 GLN A C 1
ATOM 1042 O O . GLN A 1 132 ? -13.017 -5.593 21.361 1.00 97.56 132 GLN A O 1
ATOM 1047 N N . ILE A 1 133 ? -12.248 -5.838 19.261 1.00 97.44 133 ILE A N 1
ATOM 1048 C CA . ILE A 1 133 ? -13.523 -5.478 18.619 1.00 97.44 133 ILE A CA 1
ATOM 1049 C C . ILE A 1 133 ? -14.373 -6.687 18.207 1.00 97.44 133 ILE A C 1
ATOM 1051 O O . ILE A 1 133 ? -15.576 -6.533 17.994 1.00 97.44 133 ILE A O 1
ATOM 1055 N N . GLY A 1 134 ? -13.781 -7.880 18.119 1.00 97.44 134 GLY A N 1
ATOM 1056 C CA . GLY A 1 134 ? -14.457 -9.124 17.748 1.00 97.44 134 GLY A CA 1
ATOM 1057 C C . GLY A 1 134 ? -14.791 -9.264 16.255 1.00 97.44 134 GLY A C 1
ATOM 1058 O O . GLY A 1 134 ? -14.674 -8.327 15.465 1.00 97.44 134 GLY A O 1
ATOM 1059 N N . GLU A 1 135 ? -15.234 -10.466 15.874 1.00 96.38 135 GLU A N 1
ATOM 1060 C CA . GLU A 1 135 ? -15.461 -10.883 14.478 1.00 96.38 135 GLU A CA 1
ATOM 1061 C C . GLU A 1 135 ? -16.415 -9.958 13.711 1.00 96.38 135 GLU A C 1
ATOM 1063 O O . GLU A 1 135 ? -16.083 -9.459 12.639 1.00 96.38 135 GLU A O 1
ATOM 1068 N N . ASP A 1 136 ? -17.592 -9.685 14.279 1.00 96.00 136 ASP A N 1
ATOM 1069 C CA . ASP A 1 136 ? -18.639 -8.927 13.590 1.00 96.00 136 ASP A CA 1
ATOM 1070 C C . ASP A 1 136 ? -18.191 -7.501 13.248 1.00 96.00 136 ASP A C 1
ATOM 1072 O O . ASP A 1 136 ? -18.573 -6.952 12.212 1.00 96.00 136 ASP A O 1
ATOM 1076 N N . ASN A 1 137 ? -17.375 -6.883 14.107 1.00 96.62 137 ASN A N 1
ATOM 1077 C CA . ASN A 1 137 ? -16.833 -5.555 13.842 1.00 96.62 137 ASN A CA 1
ATOM 1078 C C . ASN A 1 137 ? -15.661 -5.607 12.858 1.00 96.62 137 ASN A C 1
ATOM 1080 O O . ASN A 1 137 ? -15.584 -4.729 12.004 1.00 96.62 137 ASN A O 1
ATOM 1084 N N . MET A 1 138 ? -14.831 -6.655 12.877 1.00 97.88 138 MET A N 1
ATOM 1085 C CA . MET A 1 138 ? -13.820 -6.878 11.834 1.00 97.88 138 MET A CA 1
ATOM 1086 C C . MET A 1 138 ? -14.451 -7.041 10.446 1.00 97.88 138 MET A C 1
ATOM 1088 O O . MET A 1 138 ? -13.937 -6.495 9.471 1.00 97.88 138 MET A O 1
ATOM 1092 N N . ILE A 1 139 ? -15.592 -7.729 10.346 1.00 96.75 139 ILE A N 1
ATOM 1093 C CA . ILE A 1 139 ? -16.364 -7.853 9.100 1.00 96.75 139 ILE A CA 1
ATOM 1094 C C . ILE A 1 139 ? -16.890 -6.489 8.637 1.00 96.75 139 ILE A C 1
ATOM 1096 O O . ILE A 1 139 ? -16.762 -6.146 7.461 1.00 96.75 139 ILE A O 1
ATOM 1100 N N . LYS A 1 140 ? -17.449 -5.680 9.547 1.00 95.69 140 LYS A N 1
ATOM 1101 C CA . LYS A 1 140 ? -17.911 -4.318 9.220 1.00 95.69 140 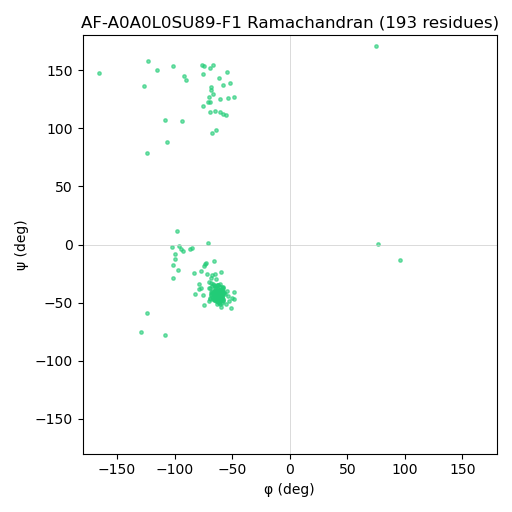LYS A CA 1
ATOM 1102 C C . LYS A 1 140 ? -16.764 -3.418 8.766 1.00 95.69 140 LYS A C 1
ATOM 1104 O O . LYS A 1 140 ? -16.923 -2.709 7.774 1.00 95.69 140 LYS A O 1
ATOM 1109 N N . LEU A 1 141 ? -15.619 -3.463 9.451 1.00 96.44 141 LEU A N 1
ATOM 1110 C CA . LEU A 1 141 ? -14.422 -2.733 9.033 1.00 96.44 141 LEU A CA 1
ATOM 1111 C C . LEU A 1 141 ? -13.957 -3.191 7.648 1.00 96.44 141 LEU A C 1
ATOM 1113 O O . LEU A 1 141 ? -13.637 -2.348 6.820 1.00 96.44 141 LEU A O 1
ATOM 1117 N N . GLY A 1 142 ? -14.014 -4.491 7.348 1.00 96.25 142 GLY A N 1
ATOM 1118 C CA . GLY A 1 142 ? -13.713 -5.012 6.012 1.00 96.25 142 GLY A CA 1
ATOM 1119 C 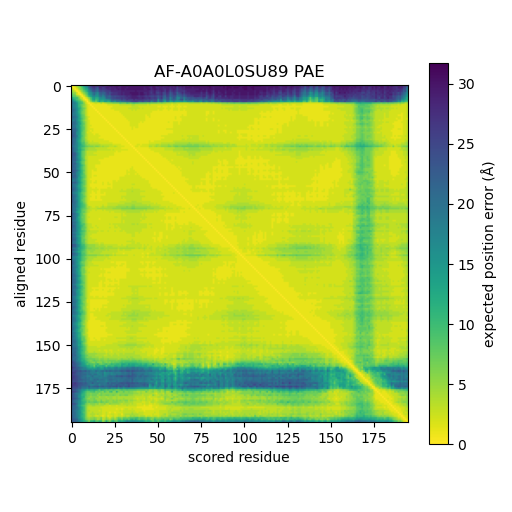C . GLY A 1 142 ? -14.610 -4.415 4.920 1.00 96.25 142 GLY A C 1
ATOM 1120 O O . GLY A 1 142 ? -14.128 -4.002 3.867 1.00 96.25 142 GLY A O 1
ATOM 1121 N N . GLN A 1 143 ? -15.913 -4.265 5.182 1.00 94.75 143 GLN A N 1
ATOM 1122 C CA . GLN A 1 143 ? -16.837 -3.601 4.248 1.00 94.75 143 GLN A CA 1
ATOM 1123 C C . GLN A 1 143 ? -16.495 -2.124 4.042 1.00 94.75 143 GLN A C 1
ATOM 1125 O O . GLN A 1 143 ? -16.547 -1.624 2.914 1.00 94.75 143 GLN A O 1
ATOM 1130 N N . GLN A 1 144 ? -16.163 -1.422 5.128 1.00 94.06 144 GLN A N 1
ATOM 1131 C CA . GLN A 1 144 ? -15.756 -0.021 5.075 1.00 94.06 144 GLN A CA 1
ATOM 1132 C C . GLN A 1 144 ? -14.452 0.139 4.294 1.00 94.06 144 GLN A C 1
ATOM 1134 O O . GLN A 1 144 ? -14.376 1.017 3.439 1.00 94.06 144 GLN A O 1
ATOM 1139 N N . PHE A 1 145 ? -13.479 -0.742 4.523 1.00 95.31 145 PHE A N 1
ATOM 1140 C CA . PHE A 1 145 ? -12.200 -0.779 3.824 1.00 95.31 145 PHE A CA 1
ATOM 1141 C C . PHE A 1 145 ? -12.388 -0.950 2.312 1.00 95.31 145 PHE A C 1
ATOM 1143 O O . PHE A 1 145 ? -11.920 -0.119 1.538 1.00 95.31 145 PHE A O 1
ATOM 1150 N N . LEU A 1 146 ? -13.185 -1.932 1.873 1.00 93.50 146 LEU A N 1
ATOM 1151 C CA . LEU A 1 146 ? -13.522 -2.107 0.450 1.00 93.50 146 LEU A CA 1
ATOM 1152 C C . LEU A 1 146 ? -14.283 -0.904 -0.133 1.00 93.50 146 LEU A C 1
ATOM 1154 O O . LEU A 1 146 ? -14.132 -0.554 -1.306 1.00 93.50 146 LEU A O 1
ATOM 1158 N N . GLY A 1 147 ? -15.140 -0.262 0.663 1.00 90.81 147 GLY A N 1
ATOM 1159 C CA . GLY A 1 147 ? -15.792 0.995 0.295 1.00 90.81 147 GLY A CA 1
ATOM 1160 C C . GLY A 1 147 ? -14.785 2.121 0.060 1.00 90.81 147 GLY A C 1
ATOM 1161 O O . GLY A 1 147 ? -14.824 2.758 -0.991 1.00 90.81 147 GLY A O 1
ATOM 1162 N N . ALA A 1 148 ? -13.868 2.315 1.007 1.00 90.25 148 ALA A N 1
ATOM 1163 C CA . ALA A 1 148 ? -12.826 3.330 0.956 1.00 90.25 148 ALA A CA 1
ATOM 1164 C C . ALA A 1 148 ? -11.886 3.107 -0.236 1.00 90.25 148 ALA A C 1
ATOM 1166 O O . ALA A 1 148 ? -11.727 4.022 -1.039 1.00 90.25 148 ALA A O 1
ATOM 1167 N N . LYS A 1 149 ? -11.380 1.882 -0.445 1.00 90.44 149 LYS A N 1
ATOM 1168 C CA . LYS A 1 149 ? -10.526 1.528 -1.596 1.00 90.44 149 LYS A CA 1
ATOM 1169 C C . LYS A 1 149 ? -11.150 1.897 -2.940 1.00 90.44 149 LYS A C 1
ATOM 1171 O O . LYS A 1 149 ? -10.488 2.472 -3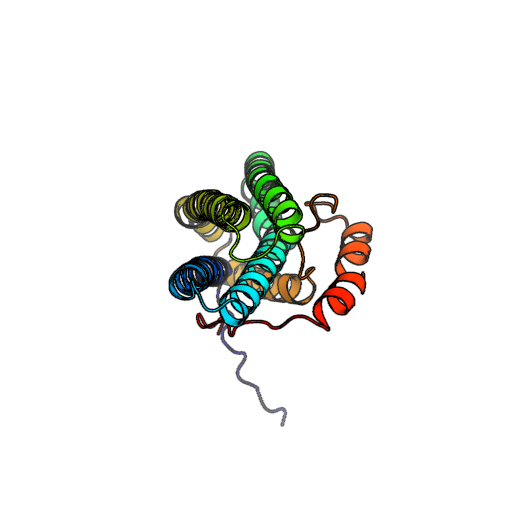.796 1.00 90.44 149 LYS A O 1
ATOM 1176 N N . ARG A 1 150 ? -12.445 1.618 -3.130 1.00 88.31 150 ARG A N 1
ATOM 1177 C CA . ARG A 1 150 ? -13.159 1.937 -4.385 1.00 88.31 150 ARG A CA 1
ATOM 1178 C C . ARG A 1 150 ? -13.264 3.432 -4.666 1.00 88.31 150 ARG A C 1
ATOM 1180 O O . ARG A 1 150 ? -13.451 3.821 -5.817 1.00 88.31 150 ARG A O 1
ATOM 1187 N N . MET A 1 151 ? -13.211 4.250 -3.623 1.00 84.62 151 MET A N 1
ATOM 1188 C CA . MET A 1 151 ? -13.264 5.703 -3.732 1.00 84.62 151 MET A CA 1
ATOM 1189 C C . MET A 1 151 ? -11.872 6.345 -3.645 1.00 84.62 151 MET A C 1
ATOM 1191 O O . MET A 1 151 ? -11.762 7.547 -3.868 1.00 84.62 151 MET A O 1
ATOM 1195 N N . ALA A 1 152 ? -10.840 5.563 -3.320 1.00 87.50 152 ALA A N 1
ATOM 1196 C CA . ALA A 1 152 ? -9.483 6.038 -3.127 1.00 87.50 152 ALA A CA 1
ATOM 1197 C C . ALA A 1 152 ? -8.829 6.490 -4.441 1.00 87.50 152 ALA A C 1
ATOM 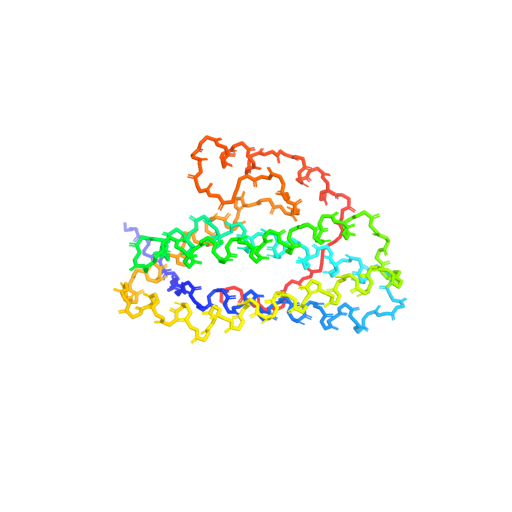1199 O O . ALA A 1 152 ? -9.159 5.958 -5.511 1.00 87.50 152 ALA A O 1
ATOM 1200 N N . PRO A 1 153 ? -7.883 7.445 -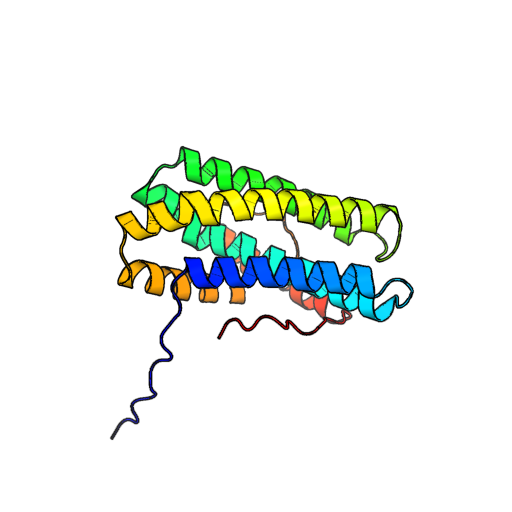4.369 1.00 88.31 153 PRO A N 1
ATOM 1201 C CA . PRO A 1 153 ? -7.016 7.776 -5.489 1.00 88.31 153 PRO A CA 1
ATOM 1202 C C . PRO A 1 153 ? -6.287 6.537 -6.025 1.00 88.31 153 PRO A C 1
ATOM 1204 O O . PRO A 1 153 ? -5.965 5.616 -5.274 1.00 88.31 153 PRO A O 1
ATOM 1207 N N . THR A 1 154 ? -6.019 6.519 -7.329 1.00 91.19 154 THR A N 1
ATOM 1208 C CA . THR A 1 154 ? -5.264 5.441 -7.990 1.00 91.19 154 THR A CA 1
ATOM 1209 C C . THR A 1 154 ? -3.770 5.747 -8.070 1.00 91.19 154 THR A C 1
ATOM 1211 O O . THR A 1 154 ? -2.986 4.886 -8.462 1.00 91.19 154 THR A O 1
ATOM 1214 N N . HIS A 1 155 ? -3.365 6.952 -7.664 1.00 91.25 155 HIS A N 1
ATOM 1215 C CA . HIS A 1 155 ? -1.980 7.401 -7.602 1.00 91.25 155 HIS A CA 1
ATOM 1216 C C . HIS A 1 155 ? -1.589 7.856 -6.184 1.00 91.25 155 HIS A C 1
ATOM 1218 O O . HIS A 1 155 ? -2.453 8.217 -5.383 1.00 91.25 155 HIS A O 1
ATOM 1224 N N . PRO A 1 156 ? -0.286 7.867 -5.848 1.00 89.19 156 PRO A N 1
ATOM 1225 C CA . PRO A 1 156 ? 0.202 8.405 -4.583 1.00 89.19 156 PRO A CA 1
ATOM 1226 C C . PRO A 1 156 ? 0.005 9.926 -4.497 1.00 89.19 156 PRO A C 1
ATOM 1228 O O . PRO A 1 156 ? 0.454 10.681 -5.360 1.00 89.19 156 PRO A O 1
ATOM 1231 N N . HIS A 1 157 ? -0.589 10.385 -3.393 1.00 88.75 157 HIS A N 1
ATOM 1232 C CA . HIS A 1 157 ? -0.750 11.809 -3.072 1.00 88.75 157 HIS A CA 1
ATOM 1233 C C . HIS A 1 157 ? -0.136 12.115 -1.695 1.00 88.75 157 HIS A C 1
ATOM 1235 O O . HIS A 1 157 ? -0.870 12.239 -0.717 1.00 88.75 157 HIS A O 1
ATOM 1241 N N . PRO A 1 158 ? 1.200 12.247 -1.577 1.00 87.25 158 PRO A N 1
ATOM 1242 C CA . PRO A 1 158 ? 1.882 12.430 -0.286 1.00 87.25 158 PRO A CA 1
ATOM 1243 C C . PRO A 1 158 ? 1.552 13.755 0.418 1.00 87.25 158 PRO A C 1
ATOM 1245 O O . PRO A 1 158 ? 1.866 13.925 1.588 1.00 87.25 158 PRO A O 1
ATOM 1248 N N . SER A 1 159 ? 0.950 14.718 -0.285 1.00 84.88 159 SER A N 1
ATOM 1249 C CA . SER A 1 159 ? 0.480 15.979 0.307 1.00 84.88 159 SER A CA 1
ATOM 1250 C C . SER A 1 159 ? -0.995 15.946 0.717 1.00 84.88 159 SER A C 1
ATOM 1252 O O . SER A 1 159 ? -1.497 16.941 1.241 1.00 84.88 159 SER A O 1
ATOM 1254 N N . ALA A 1 160 ? -1.710 14.850 0.445 1.00 82.25 160 ALA A N 1
ATOM 1255 C CA . ALA A 1 160 ? -3.083 14.686 0.897 1.00 82.25 160 ALA A CA 1
ATOM 1256 C C . ALA A 1 160 ? -3.112 14.362 2.402 1.00 82.25 160 ALA A C 1
ATOM 1258 O O . ALA A 1 160 ? -2.205 13.689 2.893 1.00 82.25 160 ALA A O 1
ATOM 1259 N N . PRO A 1 161 ? -4.142 14.809 3.142 1.00 79.69 161 PRO A N 1
ATOM 1260 C CA . PRO A 1 161 ? -4.308 14.427 4.539 1.00 79.69 161 PRO A CA 1
ATOM 1261 C C . PRO A 1 161 ? -4.402 12.904 4.710 1.00 79.69 161 PRO A C 1
ATOM 1263 O O . PRO A 1 161 ? -5.126 12.239 3.975 1.00 79.69 161 PRO A O 1
ATOM 1266 N N . ASP A 1 162 ? -3.717 12.389 5.726 1.00 77.38 162 ASP A N 1
ATOM 1267 C CA . ASP A 1 162 ? -3.648 10.980 6.148 1.00 77.38 162 ASP A CA 1
ATOM 1268 C C . ASP A 1 162 ? -4.636 10.640 7.286 1.00 77.38 162 ASP A C 1
ATOM 1270 O O . ASP A 1 162 ? -4.719 9.509 7.774 1.00 77.38 162 ASP A O 1
ATOM 1274 N N . LYS A 1 163 ? -5.387 11.646 7.747 1.00 76.81 163 LYS A N 1
ATOM 1275 C CA . LYS A 1 163 ? -6.418 11.530 8.782 1.00 76.81 163 LYS A CA 1
ATOM 1276 C C . LYS A 1 163 ? -7.788 11.848 8.210 1.00 76.81 163 LYS A C 1
ATOM 1278 O O . LYS A 1 163 ? -7.897 12.714 7.334 1.00 76.81 163 LYS A O 1
ATOM 1283 N N . PRO A 1 164 ? -8.860 11.240 8.750 1.00 63.91 164 PRO A N 1
ATOM 1284 C CA . PRO A 1 164 ? -10.186 11.529 8.261 1.00 63.91 164 PRO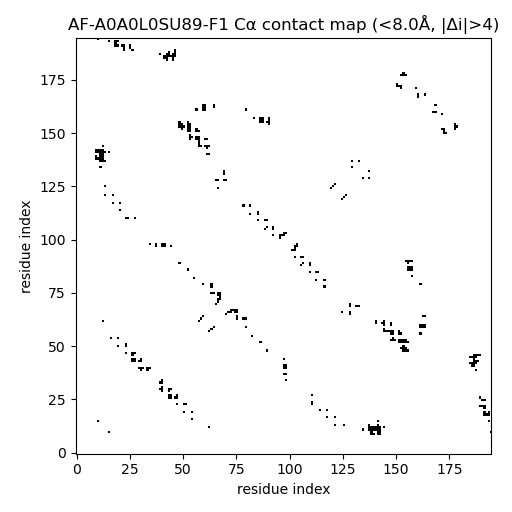 A CA 1
ATOM 1285 C C . PRO A 1 164 ? -10.632 12.965 8.567 1.00 63.91 164 PRO A C 1
ATOM 1287 O O . PRO A 1 164 ? -11.139 13.259 9.645 1.00 63.91 164 PRO A O 1
ATOM 1290 N N . VAL A 1 165 ? -10.468 13.873 7.606 1.00 61.16 165 VAL A N 1
ATOM 1291 C 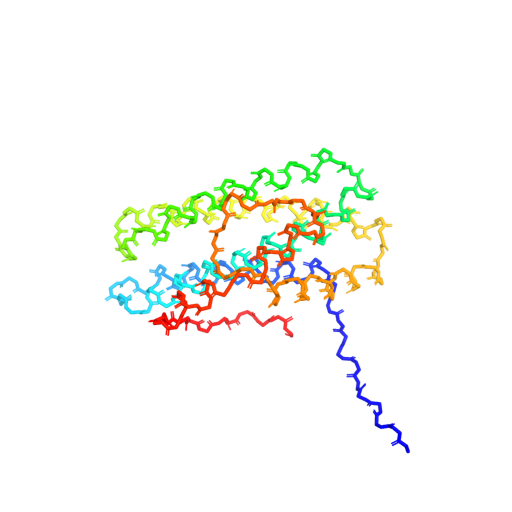CA . VAL A 1 165 ? -11.070 15.211 7.627 1.00 61.16 165 VAL A CA 1
ATOM 1292 C C . VAL A 1 165 ? -12.178 15.216 6.581 1.00 61.16 165 VAL A C 1
ATOM 1294 O O . VAL A 1 165 ? -11.899 15.191 5.385 1.00 61.16 165 VAL A O 1
ATOM 1297 N N . THR A 1 166 ? -13.436 15.201 7.025 1.00 59.16 166 THR A N 1
ATOM 1298 C CA . THR A 1 166 ? -14.633 14.952 6.194 1.00 59.16 166 THR A CA 1
ATOM 1299 C C . THR A 1 166 ? -14.688 15.773 4.902 1.00 59.16 166 THR A C 1
ATOM 1301 O O . THR A 1 166 ? -15.033 15.234 3.854 1.00 59.16 166 THR A O 1
ATOM 1304 N N . GLU A 1 167 ? -14.303 17.048 4.944 1.00 57.12 167 GLU A N 1
ATOM 1305 C CA . GLU A 1 167 ? -14.280 17.925 3.764 1.00 57.12 167 GLU A CA 1
ATOM 1306 C C . GLU A 1 167 ? -13.051 17.697 2.865 1.00 57.12 167 GLU A C 1
ATOM 1308 O O . GLU A 1 167 ? -13.166 17.708 1.639 1.00 57.12 167 GLU A O 1
ATOM 1313 N N . ALA A 1 168 ? -11.876 17.441 3.450 1.00 54.66 168 ALA A N 1
ATOM 1314 C CA . ALA A 1 168 ? -10.631 17.275 2.700 1.00 54.66 168 ALA A CA 1
ATOM 1315 C C . ALA A 1 168 ? -10.528 15.900 2.020 1.00 54.66 168 ALA A C 1
ATOM 1317 O O . ALA A 1 168 ? -10.086 15.821 0.874 1.00 54.66 168 ALA A O 1
ATOM 1318 N N . ILE A 1 169 ? -11.007 14.833 2.676 1.00 55.06 169 ILE A N 1
ATOM 1319 C CA . ILE A 1 169 ? -11.128 13.502 2.065 1.00 55.06 169 ILE A CA 1
ATOM 1320 C C . ILE A 1 169 ? -12.060 13.577 0.862 1.00 55.06 169 ILE A C 1
ATOM 1322 O O . ILE A 1 169 ? -11.715 13.093 -0.208 1.00 55.06 169 ILE A O 1
ATOM 1326 N N . ALA A 1 170 ? -13.229 14.211 1.007 1.00 52.69 170 ALA A N 1
ATOM 1327 C CA . ALA A 1 170 ? -14.165 14.336 -0.102 1.00 52.69 170 ALA A CA 1
ATOM 1328 C C . ALA A 1 170 ? -13.505 15.028 -1.308 1.00 52.69 170 ALA A C 1
ATOM 1330 O O . ALA A 1 170 ? -13.657 14.553 -2.429 1.00 52.69 170 ALA A O 1
ATOM 1331 N N . GLY A 1 171 ? -12.714 16.085 -1.096 1.00 53.72 171 GLY A N 1
ATOM 1332 C CA . GLY A 1 171 ? -11.970 16.765 -2.165 1.00 53.72 171 GLY A CA 1
ATOM 1333 C C . GLY A 1 171 ? -10.876 15.905 -2.816 1.00 53.72 171 GLY A C 1
ATOM 1334 O O . GLY A 1 171 ? -10.787 15.844 -4.043 1.00 53.72 171 GLY A O 1
ATOM 1335 N N . ALA A 1 172 ? -10.075 15.194 -2.019 1.00 56.62 172 ALA A N 1
ATOM 1336 C CA . ALA A 1 172 ? -9.003 14.333 -2.524 1.00 56.62 172 ALA A CA 1
ATOM 1337 C C . ALA A 1 172 ? -9.544 13.107 -3.288 1.00 56.62 172 ALA A C 1
ATOM 1339 O O . ALA A 1 172 ? -9.066 12.794 -4.375 1.00 56.62 172 ALA A O 1
ATOM 1340 N N . MET A 1 173 ? -10.607 12.479 -2.779 1.00 51.69 173 MET A N 1
ATOM 1341 C CA . MET A 1 173 ? -11.252 11.287 -3.358 1.00 51.69 173 MET A CA 1
ATOM 1342 C C . MET A 1 173 ? -12.094 11.601 -4.606 1.00 51.69 173 MET A C 1
ATOM 1344 O O . MET A 1 173 ? -12.441 10.710 -5.378 1.00 51.69 173 MET A O 1
ATOM 1348 N N . THR A 1 174 ? -12.472 12.868 -4.812 1.00 50.84 174 THR A N 1
ATOM 1349 C CA . THR A 1 174 ? -13.307 13.289 -5.952 1.00 50.84 174 THR A CA 1
ATOM 1350 C C . THR A 1 174 ? -12.523 13.950 -7.074 1.00 50.84 174 THR A C 1
ATOM 1352 O O . THR A 1 174 ? -13.119 14.279 -8.101 1.00 50.84 174 THR A O 1
ATOM 1355 N N . THR A 1 175 ? -11.207 14.127 -6.936 1.00 56.41 175 THR A N 1
ATOM 1356 C CA . THR A 1 175 ? -10.423 14.801 -7.970 1.00 56.41 175 THR A CA 1
ATOM 1357 C C . THR A 1 175 ? -10.339 13.904 -9.218 1.00 56.41 175 THR A C 1
ATOM 1359 O O . THR A 1 175 ? -9.702 12.853 -9.184 1.00 56.41 175 THR A O 1
ATOM 1362 N N . PRO A 1 176 ? -10.936 14.292 -10.365 1.00 66.44 176 PRO A N 1
ATOM 1363 C CA . PRO A 1 176 ? -10.968 13.463 -11.576 1.00 66.44 176 PRO A CA 1
ATOM 1364 C C . PRO A 1 176 ? -9.599 13.334 -12.266 1.00 66.44 176 PRO A C 1
ATOM 1366 O O . PRO A 1 176 ? -9.502 12.696 -13.312 1.00 66.44 176 PRO A O 1
ATOM 1369 N N . LEU A 1 177 ? -8.551 13.947 -11.707 1.00 79.56 177 LEU A N 1
ATOM 1370 C CA . LEU A 1 177 ? -7.208 13.988 -12.275 1.00 79.56 177 LEU A CA 1
ATOM 1371 C C . LEU A 1 177 ? -6.609 12.589 -12.424 1.00 79.56 177 LEU A C 1
ATOM 1373 O O . LEU A 1 177 ? -6.074 12.284 -13.484 1.00 79.56 177 LEU A O 1
ATOM 1377 N N . ASP A 1 178 ? -6.759 11.733 -11.416 1.00 83.31 178 ASP A N 1
ATOM 1378 C CA . ASP A 1 178 ? -6.250 10.359 -11.444 1.00 83.31 178 ASP A CA 1
ATOM 1379 C C . ASP A 1 178 ? -6.906 9.547 -12.566 1.00 83.31 178 ASP A C 1
ATOM 1381 O O . ASP A 1 178 ? -6.225 8.986 -13.419 1.00 83.31 178 ASP A O 1
ATOM 1385 N N . LYS A 1 179 ? -8.236 9.636 -12.697 1.00 83.06 179 LYS A N 1
ATOM 1386 C CA . LYS A 1 179 ? -8.962 8.999 -13.807 1.00 83.06 179 LYS A CA 1
ATOM 1387 C C . LYS A 1 179 ? -8.475 9.474 -15.176 1.00 83.06 179 LYS A C 1
ATOM 1389 O O . LYS A 1 179 ? -8.413 8.673 -16.099 1.00 83.06 179 LYS A O 1
ATOM 1394 N N . LEU A 1 180 ? -8.137 10.757 -15.329 1.00 86.38 180 LEU A N 1
ATOM 1395 C CA . LEU A 1 180 ? -7.574 11.285 -16.577 1.00 86.38 180 LEU A CA 1
ATOM 1396 C C . LEU A 1 180 ? -6.148 10.773 -16.832 1.00 86.38 180 LEU A C 1
ATOM 1398 O O . LEU A 1 180 ? -5.805 10.490 -17.980 1.00 86.38 180 LEU A O 1
ATOM 1402 N N . ARG A 1 181 ? -5.332 10.640 -15.778 1.00 87.56 181 ARG A N 1
ATOM 1403 C CA . ARG A 1 181 ? -3.971 10.079 -15.835 1.00 87.56 181 ARG A CA 1
ATOM 1404 C C . ARG A 1 181 ? -3.963 8.584 -16.163 1.00 87.56 181 ARG A C 1
ATOM 1406 O O . ARG A 1 181 ? -2.994 8.122 -16.766 1.00 87.56 181 ARG A O 1
ATOM 1413 N N . ASP A 1 182 ? -5.039 7.876 -15.829 1.00 90.19 182 ASP A N 1
ATOM 1414 C CA . ASP A 1 182 ? -5.203 6.442 -16.074 1.00 90.19 182 ASP A CA 1
ATOM 1415 C C . ASP A 1 182 ? -5.692 6.095 -17.487 1.00 90.19 182 ASP A C 1
ATOM 1417 O O . ASP A 1 182 ? -5.390 5.008 -17.969 1.00 90.19 182 ASP A O 1
ATOM 1421 N N . ILE A 1 183 ? -6.386 7.000 -18.196 1.00 90.81 183 ILE A N 1
ATOM 1422 C CA . ILE A 1 183 ? -6.911 6.754 -19.562 1.00 90.81 183 ILE A CA 1
ATOM 1423 C C . ILE A 1 183 ? -5.872 6.150 -20.529 1.00 90.81 183 ILE A C 1
ATOM 1425 O O . ILE A 1 183 ? -6.218 5.205 -21.239 1.00 90.81 183 ILE A O 1
ATOM 1429 N N . PRO A 1 184 ? -4.630 6.668 -20.622 1.00 92.88 184 PRO A N 1
ATOM 1430 C CA . PRO A 1 184 ? -3.638 6.117 -21.541 1.00 92.88 184 PRO A CA 1
ATOM 1431 C C . PRO A 1 184 ? -2.861 4.919 -20.969 1.00 92.88 184 PRO A C 1
ATOM 1433 O O . PRO A 1 184 ? -1.992 4.394 -21.666 1.00 92.88 184 PRO A O 1
ATOM 1436 N N . ARG A 1 185 ? -3.091 4.517 -19.710 1.00 92.75 185 ARG A N 1
ATOM 1437 C CA . ARG A 1 185 ? -2.299 3.484 -19.030 1.00 92.75 185 ARG A CA 1
ATOM 1438 C C . ARG A 1 185 ? -2.878 2.094 -19.255 1.00 92.75 185 ARG A C 1
ATOM 1440 O O . ARG A 1 185 ? -4.085 1.876 -19.222 1.00 92.75 185 ARG A O 1
ATOM 1447 N N . GLU A 1 186 ? -1.980 1.133 -19.430 1.00 94.19 186 GLU A N 1
ATOM 1448 C CA . GLU A 1 186 ? -2.312 -0.286 -19.340 1.00 94.19 186 GLU A CA 1
ATOM 1449 C C . GLU A 1 186 ? -2.088 -0.771 -17.909 1.00 94.19 186 GLU A C 1
ATOM 1451 O O . GLU A 1 186 ? -1.152 -0.328 -17.242 1.00 94.19 186 GLU A O 1
ATOM 1456 N N . PHE A 1 187 ? -2.936 -1.692 -17.464 1.00 96.69 187 PHE A N 1
ATOM 1457 C CA . PHE A 1 187 ? -2.914 -2.265 -16.124 1.00 96.69 187 PHE A CA 1
ATOM 1458 C C . PHE A 1 187 ? -2.872 -3.782 -16.230 1.00 96.69 187 PHE A C 1
ATOM 1460 O O . PHE A 1 187 ? -3.566 -4.377 -17.060 1.00 96.69 187 PHE A O 1
ATOM 1467 N N . ALA A 1 188 ? -2.033 -4.408 -15.415 1.00 97.12 188 ALA A N 1
ATOM 1468 C CA . ALA A 1 188 ? -1.993 -5.853 -15.322 1.00 97.12 188 ALA A CA 1
ATOM 1469 C C . ALA A 1 188 ? -3.200 -6.381 -14.538 1.00 97.12 188 ALA A C 1
ATOM 1471 O O . ALA A 1 188 ? -3.744 -5.719 -13.666 1.00 97.12 188 ALA A O 1
ATOM 1472 N N . GLU A 1 189 ? -3.598 -7.617 -14.820 1.00 95.50 189 GLU A N 1
ATOM 1473 C CA . GLU A 1 189 ? -4.606 -8.296 -14.010 1.00 95.50 189 GLU A CA 1
ATOM 1474 C C . GLU A 1 189 ? -4.060 -8.606 -12.606 1.00 95.50 189 GLU A C 1
ATOM 1476 O O . GLU A 1 189 ? -2.965 -9.180 -12.476 1.00 95.50 189 GLU A O 1
ATOM 1481 N N . ARG A 1 190 ? -4.858 -8.289 -11.580 1.00 93.88 190 ARG A N 1
ATOM 1482 C CA . ARG A 1 190 ? -4.698 -8.781 -10.208 1.00 93.88 190 ARG A CA 1
ATOM 1483 C C . ARG A 1 190 ? -5.015 -10.274 -10.152 1.00 93.88 190 ARG A C 1
ATOM 1485 O O . ARG A 1 190 ? -6.119 -10.690 -10.491 1.00 93.88 190 ARG A O 1
ATOM 1492 N N . ARG A 1 191 ? -4.065 -11.088 -9.684 1.00 93.56 191 ARG A N 1
ATOM 1493 C CA . ARG A 1 191 ? -4.228 -12.555 -9.609 1.00 93.56 191 ARG A CA 1
ATOM 1494 C C . ARG A 1 191 ? -4.592 -13.081 -8.227 1.00 93.56 191 ARG A C 1
ATOM 1496 O O . ARG A 1 191 ? -4.964 -14.245 -8.116 1.00 93.56 191 ARG A O 1
ATOM 1503 N N . VAL A 1 192 ? -4.480 -12.254 -7.189 1.00 92.00 192 VAL A N 1
ATOM 1504 C CA . VAL A 1 192 ? -4.903 -12.588 -5.825 1.00 92.00 192 VAL A CA 1
ATOM 1505 C C . VAL A 1 192 ? -6.338 -12.086 -5.632 1.00 92.00 192 VAL A C 1
ATOM 1507 O O . VAL A 1 192 ? -6.531 -10.877 -5.529 1.00 92.00 192 VAL A O 1
ATOM 1510 N N . PRO A 1 193 ? -7.362 -12.957 -5.601 1.00 84.12 193 PRO A N 1
ATOM 1511 C CA . PRO A 1 193 ? -8.751 -12.504 -5.562 1.00 84.12 193 PRO A CA 1
ATOM 1512 C C . PRO A 1 193 ? -9.105 -11.826 -4.233 1.00 84.12 193 PRO A C 1
ATOM 1514 O O . PRO A 1 193 ? -8.792 -12.350 -3.164 1.00 84.12 193 PRO A O 1
ATOM 1517 N N . GLU A 1 194 ? -9.803 -10.690 -4.289 1.00 72.00 194 GLU A N 1
ATOM 1518 C CA . GLU A 1 194 ? -10.382 -10.043 -3.098 1.00 72.00 194 GLU A CA 1
ATOM 1519 C C . GLU A 1 194 ? -11.617 -10.797 -2.560 1.00 72.00 194 GLU A C 1
ATOM 1521 O O . GLU A 1 194 ? -11.954 -10.650 -1.382 1.00 72.00 194 GLU A O 1
ATOM 1526 N N . GLU A 1 195 ? -12.210 -11.686 -3.375 1.00 62.50 195 GLU A N 1
ATOM 1527 C CA . GLU A 1 195 ? -13.406 -12.513 -3.096 1.00 62.50 195 GLU A CA 1
ATOM 1528 C C . GLU A 1 195 ? -13.136 -14.017 -2.981 1.00 62.50 195 GLU A C 1
ATOM 1530 O O . GLU A 1 195 ? -12.054 -14.491 -3.405 1.00 62.50 195 GLU A O 1
#

InterPro domains:
  IPR012312 Hemerythrin-like [PF01814] (15-129)

Foldseek 3Di:
DDPPDPPDQQDFQLVLLVLLLVLLVVLLVQLVVCQVPLQSNQQSLLQNQQSLQLQLQLCLAFVLVLCCVFPHPVVSVVLLVLSLVLLVLQVVLVVDRGNDPVNNVSSVVSNVSSVVSSCCCNPPVVVVSCVRPHDVVSSVSSVSSVVSSVLTASHRDSVQDSHDDPVRSVVRSPPCVSVVVCVVGHHDDRPRDSD

Solvent-accessible surface area (backbone atoms only — not comparable to full-atom values): 10657 Å² total; per-residue (Å²): 133,82,81,79,71,80,75,73,83,64,58,34,32,62,61,54,55,53,40,50,58,50,34,49,54,50,38,51,52,50,33,67,73,29,73,93,38,68,65,59,28,41,12,28,49,47,33,43,47,25,54,51,27,11,47,55,49,12,36,35,66,35,56,36,48,50,36,34,73,76,72,33,57,67,60,28,51,49,55,50,52,57,49,46,57,46,24,47,51,48,46,55,48,73,78,45,58,77,89,35,72,69,36,51,54,52,50,53,49,45,52,51,53,49,53,54,52,49,51,48,37,67,74,47,50,44,55,52,51,41,72,72,61,33,69,74,49,32,23,51,47,20,54,48,26,59,52,39,29,75,46,35,45,52,54,55,59,65,88,55,82,74,59,87,41,79,71,59,49,54,53,62,47,62,52,65,61,49,64,62,67,44,70,86,56,57,65,45,84,82,84,58,69,95,118

pLDDT: mean 89.71, std 14.78, range [37.75, 98.69]

Organism: Allomyces macrogynus (strain ATCC 38327) (NCBI:txid578462)

Sequence (195 aa):
MQALHPSTPSRPLDDLVKLDHRSFNELHARYKASVGDQRAQTAIANELIREIAQHSAGEEMTFYAAVQEHESTQLADHLRGAHQGVKEMLYTLESRQVGSAEYDLLLDQVMTELNTHALEEENQVLPTLRAQIGEDNMIKLGQQFLGAKRMAPTHPHPSAPDKPVTEAIAGAMTTPLDKLRDIPREFAERRVPEE

Mean predicted aligned error: 5.5 Å

Secondary structure (DSSP, 8-state):
---------PPPHHHHHHHHHHHHHHHHHHHHHTTT-HHHHHHHHHHHHHHHHHHHHHHHHTHHHHHHHHT-HHHHHHHHHHHHHHHHHHHHHTTSPTTSHHHHHHHHHHHHHHHHHHHHIIIIIHHHHHHHH-HHHHHHHHHHHHHHHHHS-SS--TTS-SS--HHHHHHHHH-THHHHHHTT---PPP-S---

Radius of gyration: 17.09 Å; Cα contacts (8 Å, |Δi|>4): 225; chains: 1; bounding box: 60×32×43 Å

Nearest PDB structures (foldseek):
  3v5y-assembly2_B  TM=5.570E-01  e=1.996E+00  Homo sapiens
  3ljb-assembly1_A  TM=3.071E-01  e=1.727E+00  Homo sapiens
  6ixg-assembly2_B  TM=2.303E-01  e=3.393E+00  Homo sapiens